Protein AF-0000000065898431 (afdb_homodimer)

Radius of gyration: 18.27 Å; Cα contacts (8 Å, |Δi|>4): 464; chains: 2; bounding box: 45×68×51 Å

Sequence (248 aa):
MCAVSLTKPVAVVALGGALGASARFLLAELWPGIWTVLLINVVGSLLLGYLAETVGPDRLSRLFLGVGVLGGFTTFSTFAVDAVREDAVTATLYVVATLIPALLAARLGMLAGHRHRLARKAVAMCAVSLTKPVAVVALGGALGASARFLLAELWPGIWTVLLINVVGSLLLGYLAETVGPDRLSRLFLGVGVLGGFTTFSTFAVDAVREDAVTATLYVVATLIPALLAARLGMLAGHRHRLARKAVA

Solvent-accessible surface area (backbone atoms only — not comparable to full-atom values): 11340 Å² total; per-residue (Å²): 126,83,73,71,73,58,59,64,60,42,51,38,14,17,53,18,0,16,52,12,15,31,52,40,48,51,50,40,68,75,40,72,64,72,62,43,60,35,50,38,27,23,52,29,6,20,52,41,15,19,46,72,42,46,64,68,88,56,59,63,59,46,36,18,49,42,53,2,21,35,19,6,35,6,37,32,18,60,53,26,38,55,34,65,72,40,58,72,68,58,19,51,51,50,51,51,67,27,52,54,53,13,39,52,26,9,48,50,17,28,54,53,16,41,51,52,43,53,53,51,60,71,70,103,126,84,74,72,73,59,58,65,61,40,50,38,15,18,54,19,0,15,51,12,14,30,52,41,50,51,50,38,69,75,40,72,64,70,62,44,58,36,51,40,26,24,52,28,5,20,53,43,15,20,46,73,43,45,64,67,89,55,60,62,60,46,36,20,50,44,54,2,22,35,19,6,35,6,36,32,18,59,53,25,38,53,34,64,72,40,58,72,68,59,20,51,52,51,52,50,66,27,53,52,55,13,39,51,26,8,48,50,16,29,54,52,15,41,52,53,42,50,53,53,57,69,73,97

Structure (mmCIF, N/CA/C/O backbone):
data_AF-0000000065898431-model_v1
#
loop_
_entity.id
_entity.type
_entity.pdbx_description
1 polymer 'Fluoride-specific ion channel FluC 1'
#
loop_
_atom_site.group_PDB
_atom_site.id
_atom_site.type_symbol
_atom_site.label_atom_id
_atom_site.label_alt_id
_atom_site.label_comp_id
_atom_site.label_asym_id
_atom_site.label_entity_id
_atom_site.label_seq_id
_atom_site.pdbx_PDB_ins_code
_atom_site.Cartn_x
_atom_site.Cartn_y
_atom_site.Cartn_z
_atom_site.occupancy
_atom_site.B_iso_or_equiv
_atom_site.auth_seq_id
_atom_site.auth_comp_id
_atom_site.auth_asym_id
_atom_site.auth_atom_id
_atom_site.pdbx_PDB_model_num
ATOM 1 N N . MET A 1 1 ? 18.234 -5.711 -27.094 1 40.06 1 MET A N 1
ATOM 2 C CA . MET A 1 1 ? 17.266 -6 -26.031 1 40.06 1 MET A CA 1
ATOM 3 C C . MET A 1 1 ? 15.867 -5.555 -26.422 1 40.06 1 MET A C 1
ATOM 5 O O . MET A 1 1 ? 15.656 -4.387 -26.766 1 40.06 1 MET A O 1
ATOM 9 N N . CYS A 1 2 ? 15.109 -6.324 -27.125 1 42.81 2 CYS A N 1
ATOM 10 C CA . CYS A 1 2 ? 13.805 -6.027 -27.703 1 42.81 2 CYS A CA 1
ATOM 11 C C . CYS A 1 2 ? 12.945 -5.234 -26.734 1 42.81 2 CYS A C 1
ATOM 13 O O . CYS A 1 2 ? 12.672 -5.684 -25.625 1 42.81 2 CYS A O 1
ATOM 15 N N . ALA A 1 3 ? 12.953 -3.982 -26.641 1 48.97 3 ALA A N 1
ATOM 16 C CA . ALA A 1 3 ? 12.305 -3.008 -25.766 1 48.97 3 ALA A CA 1
ATOM 17 C C . ALA A 1 3 ? 10.844 -3.377 -25.531 1 48.97 3 ALA A C 1
ATOM 19 O O . ALA A 1 3 ? 9.984 -3.164 -26.391 1 48.97 3 ALA A O 1
ATOM 20 N N . VAL A 1 4 ? 10.602 -4.652 -24.891 1 60.28 4 VAL A N 1
ATOM 21 C CA . VAL A 1 4 ? 9.227 -5.039 -24.609 1 60.28 4 VAL A CA 1
ATOM 22 C C . VAL A 1 4 ? 8.414 -3.803 -24.219 1 60.28 4 VAL A C 1
ATOM 24 O O . VAL A 1 4 ? 8.836 -3.014 -23.375 1 60.28 4 VAL A O 1
ATOM 27 N N . SER A 1 5 ? 7.633 -3.436 -25.156 1 83.38 5 SER A N 1
ATOM 28 C CA . SER A 1 5 ? 6.82 -2.23 -25.016 1 83.38 5 SER A CA 1
ATOM 29 C C . SER A 1 5 ? 6.059 -2.223 -23.703 1 83.38 5 SER A C 1
ATOM 31 O O . SER A 1 5 ? 5.285 -3.139 -23.406 1 83.38 5 SER A O 1
ATOM 33 N N . LEU A 1 6 ? 6.461 -1.433 -22.688 1 90.5 6 LEU A N 1
ATOM 34 C CA . LEU A 1 6 ? 5.887 -1.337 -21.344 1 90.5 6 LEU A CA 1
ATOM 35 C C . LEU A 1 6 ? 4.578 -0.549 -21.375 1 90.5 6 LEU A C 1
ATOM 37 O O . LEU A 1 6 ? 3.971 -0.316 -20.328 1 90.5 6 LEU A O 1
ATOM 41 N N . THR A 1 7 ? 4.121 -0.284 -22.562 1 92.62 7 THR A N 1
ATOM 42 C CA . THR A 1 7 ? 2.949 0.583 -22.625 1 92.62 7 THR A CA 1
ATOM 43 C C . THR A 1 7 ? 1.706 -0.14 -22.125 1 92.62 7 THR A C 1
ATOM 45 O O . THR A 1 7 ? 0.971 0.391 -21.297 1 92.62 7 THR A O 1
ATOM 48 N N . LYS A 1 8 ? 1.44 -1.274 -22.656 1 96.06 8 LYS A N 1
ATOM 49 C CA . LYS A 1 8 ? 0.243 -2.01 -22.266 1 96.06 8 LYS A CA 1
ATOM 50 C C . LYS A 1 8 ? 0.293 -2.391 -20.781 1 96.06 8 LYS A C 1
ATOM 52 O O . LYS A 1 8 ? -0.667 -2.16 -20.047 1 96.06 8 LYS A O 1
ATOM 57 N N . PRO A 1 9 ? 1.445 -2.924 -20.328 1 96.75 9 PRO A N 1
ATOM 58 C CA . PRO A 1 9 ? 1.542 -3.227 -18.891 1 96.75 9 PRO A CA 1
ATOM 59 C C . PRO A 1 9 ? 1.33 -1.997 -18.016 1 96.75 9 PRO A C 1
ATOM 61 O O . PRO A 1 9 ? 0.622 -2.068 -17.016 1 96.75 9 PRO A O 1
ATOM 64 N N . VAL A 1 10 ? 1.834 -0.897 -18.375 1 98.12 10 VAL A N 1
ATOM 65 C CA . VAL A 1 10 ? 1.681 0.318 -17.578 1 98.12 10 VAL A CA 1
ATOM 66 C C . VAL A 1 10 ? 0.221 0.768 -17.609 1 98.12 10 VAL A C 1
ATOM 68 O O . VAL A 1 10 ? -0.315 1.206 -16.578 1 98.12 10 VAL A O 1
ATOM 71 N N . ALA A 1 11 ? -0.409 0.64 -18.703 1 98.31 11 ALA A N 1
ATOM 72 C CA . ALA A 1 11 ? -1.804 1.057 -18.828 1 98.31 11 ALA A CA 1
ATOM 73 C C . ALA A 1 11 ? -2.713 0.215 -17.938 1 98.31 11 ALA A C 1
ATOM 75 O O . ALA A 1 11 ? -3.613 0.745 -17.281 1 98.31 11 ALA A O 1
ATOM 76 N N . VAL A 1 12 ? -2.523 -1.064 -17.906 1 98.06 12 VAL A N 1
ATOM 77 C CA . VAL A 1 12 ? -3.41 -1.919 -17.125 1 98.06 12 VAL A CA 1
ATOM 78 C C . VAL A 1 12 ? -3.125 -1.735 -15.633 1 98.06 12 VAL A C 1
ATOM 80 O O . VAL A 1 12 ? -4.039 -1.798 -14.805 1 98.06 12 VAL A O 1
ATOM 83 N N . VAL A 1 13 ? -1.871 -1.515 -15.289 1 98.75 13 VAL A N 1
ATOM 84 C CA . VAL A 1 13 ? -1.511 -1.239 -13.906 1 98.75 13 VAL A CA 1
ATOM 85 C C . VAL A 1 13 ? -2.117 0.093 -13.469 1 98.75 13 VAL A C 1
ATOM 87 O O . VAL A 1 13 ? -2.652 0.206 -12.359 1 98.75 13 VAL A O 1
ATOM 90 N N . ALA A 1 14 ? -2.041 1.044 -14.391 1 98.88 14 ALA A N 1
ATOM 91 C CA . ALA A 1 14 ? -2.617 2.355 -14.109 1 98.88 14 ALA A CA 1
ATOM 92 C C . ALA A 1 14 ? -4.121 2.258 -13.883 1 98.88 14 ALA A C 1
ATOM 94 O O . ALA A 1 14 ? -4.648 2.828 -12.922 1 98.88 14 ALA A O 1
ATOM 95 N N . LEU A 1 15 ? -4.789 1.591 -14.711 1 98.75 15 LEU A N 1
ATOM 96 C CA . LEU A 1 15 ? -6.23 1.406 -14.57 1 98.75 15 LEU A CA 1
ATOM 97 C C . LEU A 1 15 ? -6.566 0.667 -13.281 1 98.75 15 LEU A C 1
ATOM 99 O O . LEU A 1 15 ? -7.488 1.052 -12.562 1 98.75 15 LEU A O 1
ATOM 103 N N . GLY A 1 16 ? -5.879 -0.39 -13.023 1 98.88 16 GLY A N 1
ATOM 104 C CA . GLY A 1 16 ? -6.07 -1.111 -11.773 1 98.88 16 GLY A CA 1
ATOM 105 C C . GLY A 1 16 ? -5.797 -0.263 -10.547 1 98.88 16 GLY A C 1
ATOM 106 O O . GLY A 1 16 ? -6.555 -0.305 -9.578 1 98.88 16 GLY A O 1
ATOM 107 N N . GLY A 1 17 ? -4.648 0.496 -10.602 1 98.88 17 GLY A N 1
ATOM 108 C CA . GLY A 1 17 ? -4.316 1.394 -9.5 1 98.88 17 GLY A CA 1
ATOM 109 C C . GLY A 1 17 ? -5.391 2.432 -9.234 1 98.88 17 GLY A C 1
ATOM 110 O O . GLY A 1 17 ? -5.691 2.738 -8.078 1 98.88 17 GLY A O 1
ATOM 111 N N . ALA A 1 18 ? -5.961 2.955 -10.297 1 98.94 18 ALA A N 1
ATOM 112 C CA . ALA A 1 18 ? -7.066 3.9 -10.164 1 98.94 18 ALA A CA 1
ATOM 113 C C . ALA A 1 18 ? -8.258 3.264 -9.453 1 98.94 18 ALA A C 1
ATOM 115 O O . ALA A 1 18 ? -8.836 3.863 -8.547 1 98.94 18 ALA A O 1
ATOM 116 N N . LEU A 1 19 ? -8.617 2.117 -9.82 1 98.88 19 LEU A N 1
ATOM 117 C CA . LEU A 1 19 ? -9.75 1.416 -9.227 1 98.88 19 LEU A CA 1
ATOM 118 C C . LEU A 1 19 ? -9.461 1.057 -7.773 1 98.88 19 LEU A C 1
ATOM 120 O O . LEU A 1 19 ? -10.312 1.242 -6.902 1 98.88 19 LEU A O 1
ATOM 124 N N . GLY A 1 20 ? -8.266 0.506 -7.527 1 98.94 20 GLY A N 1
ATOM 125 C CA . GLY A 1 20 ? -7.883 0.139 -6.172 1 98.94 20 GLY A CA 1
ATOM 126 C C . GLY A 1 20 ? -7.879 1.315 -5.215 1 98.94 20 GLY A C 1
ATOM 127 O O . GLY A 1 20 ? -8.461 1.243 -4.133 1 98.94 20 GLY A O 1
ATOM 128 N N . ALA A 1 21 ? -7.25 2.395 -5.637 1 98.94 21 ALA A N 1
ATOM 129 C CA . ALA A 1 21 ? -7.188 3.6 -4.812 1 98.94 21 ALA A CA 1
ATOM 130 C C . ALA A 1 21 ? -8.586 4.164 -4.562 1 98.94 21 ALA A C 1
ATOM 132 O O . ALA A 1 21 ? -8.875 4.645 -3.467 1 98.94 21 ALA A O 1
ATOM 133 N N . SER A 1 22 ? -9.453 4.152 -5.566 1 98.88 22 SER A N 1
ATOM 134 C CA . SER A 1 22 ? -10.82 4.645 -5.422 1 98.88 22 SER A CA 1
ATOM 135 C C . SER A 1 22 ? -11.602 3.812 -4.41 1 98.88 22 SER A C 1
ATOM 137 O O . SER A 1 22 ? -12.336 4.359 -3.586 1 98.88 22 SER A O 1
ATOM 139 N N . ALA A 1 23 ? -11.508 2.523 -4.496 1 98.88 23 ALA A N 1
ATOM 140 C CA . ALA A 1 23 ? -12.195 1.647 -3.551 1 98.88 23 ALA A CA 1
ATOM 141 C C . ALA A 1 23 ? -11.727 1.908 -2.123 1 98.88 23 ALA A C 1
ATOM 143 O O . ALA A 1 23 ? -12.539 2.008 -1.201 1 98.88 23 ALA A O 1
ATOM 144 N N . ARG A 1 24 ? -10.367 1.962 -1.949 1 98.88 24 ARG A N 1
ATOM 145 C CA . ARG A 1 24 ? -9.812 2.283 -0.639 1 98.88 24 ARG A CA 1
ATOM 146 C C . ARG A 1 24 ? -10.383 3.594 -0.107 1 98.88 24 ARG A C 1
ATOM 148 O O . ARG A 1 24 ? -10.812 3.666 1.045 1 98.88 24 ARG A O 1
ATOM 155 N N . PHE A 1 25 ? -10.43 4.625 -0.927 1 98.69 25 PHE A N 1
ATOM 156 C CA . PHE A 1 25 ? -10.914 5.949 -0.543 1 98.69 25 PHE A CA 1
ATOM 157 C C . PHE A 1 25 ? -12.383 5.891 -0.136 1 98.69 25 PHE A C 1
ATOM 159 O O . PHE A 1 25 ? -12.766 6.441 0.896 1 98.69 25 PHE A O 1
ATOM 166 N N . LEU A 1 26 ? -13.148 5.234 -0.951 1 98.62 26 LEU A N 1
ATOM 167 C CA . LEU A 1 26 ? -14.578 5.168 -0.691 1 98.62 26 LEU A CA 1
ATOM 168 C C . LEU A 1 26 ? -14.867 4.41 0.601 1 98.62 26 LEU A C 1
ATOM 170 O O . LEU A 1 26 ? -15.742 4.805 1.377 1 98.62 26 LEU A O 1
ATOM 174 N N . LEU A 1 27 ? -14.219 3.336 0.86 1 98.62 27 LEU A N 1
ATOM 175 C CA . LEU A 1 27 ? -14.383 2.594 2.104 1 98.62 27 LEU A CA 1
ATOM 176 C C . LEU A 1 27 ? -13.984 3.443 3.305 1 98.62 27 LEU A C 1
ATOM 178 O O . LEU A 1 27 ? -14.648 3.418 4.34 1 98.62 27 LEU A O 1
ATOM 182 N N . ALA A 1 28 ? -12.883 4.199 3.17 1 97.94 28 ALA A N 1
ATOM 183 C CA . ALA A 1 28 ? -12.406 5.047 4.262 1 97.94 28 ALA A CA 1
ATOM 184 C C . ALA A 1 28 ? -13.391 6.184 4.539 1 97.94 28 ALA A C 1
ATOM 186 O O . ALA A 1 28 ? -13.531 6.625 5.68 1 97.94 28 ALA A O 1
ATOM 187 N N . GLU A 1 29 ? -14.062 6.672 3.416 1 96.5 29 GLU A N 1
ATOM 188 C CA . GLU A 1 29 ? -15.094 7.691 3.59 1 96.5 29 GLU A CA 1
ATOM 189 C C . GLU A 1 29 ? -16.312 7.121 4.293 1 96.5 29 GLU A C 1
ATOM 191 O O . GLU A 1 29 ? -16.953 7.801 5.105 1 96.5 29 GLU A O 1
ATOM 196 N N . LEU A 1 30 ? -16.688 5.934 3.982 1 96.94 30 LEU A N 1
ATOM 197 C CA . LEU A 1 30 ? -17.875 5.293 4.535 1 96.94 30 LEU A CA 1
ATOM 198 C C . LEU A 1 30 ? -17.656 4.891 5.988 1 96.94 30 LEU A C 1
ATOM 200 O O . LEU A 1 30 ? -18.578 4.922 6.801 1 96.94 30 LEU A O 1
ATOM 204 N N . TRP A 1 31 ? -16.453 4.469 6.359 1 97.81 31 TRP A N 1
ATOM 205 C CA . TRP A 1 31 ? -16.094 4.02 7.699 1 97.81 31 TRP A CA 1
ATOM 206 C C . TRP A 1 31 ? -14.789 4.648 8.156 1 97.81 31 TRP A C 1
ATOM 208 O O . TRP A 1 31 ? -13.742 3.988 8.164 1 97.81 31 TRP A O 1
ATOM 218 N N . PRO A 1 32 ? -14.938 5.918 8.625 1 96.81 32 PRO A N 1
ATOM 219 C CA . PRO A 1 32 ? -13.711 6.613 9.023 1 96.81 32 PRO A CA 1
ATOM 220 C C . PRO A 1 32 ? -13.023 5.953 10.211 1 96.81 32 PRO A C 1
ATOM 222 O O . PRO A 1 32 ? -13.68 5.332 11.047 1 96.81 32 PRO A O 1
ATOM 225 N N . GLY A 1 33 ? -11.641 6.121 10.281 1 96.88 33 GLY A N 1
ATOM 226 C CA . GLY A 1 33 ? -10.844 5.574 11.375 1 96.88 33 GLY A CA 1
ATOM 227 C C . GLY A 1 33 ? -9.742 4.645 10.906 1 96.88 33 GLY A C 1
ATOM 228 O O . GLY A 1 33 ? -9.742 4.211 9.75 1 96.88 33 GLY A O 1
ATOM 229 N N . ILE A 1 34 ? -8.906 4.215 11.781 1 97.88 34 ILE A N 1
ATOM 230 C CA . ILE A 1 34 ? -7.688 3.494 11.422 1 97.88 34 ILE A CA 1
ATOM 231 C C . ILE A 1 34 ? -8.016 2.027 11.148 1 97.88 34 ILE A C 1
ATOM 233 O O . ILE A 1 34 ? -7.246 1.32 10.5 1 97.88 34 ILE A O 1
ATOM 237 N N . TRP A 1 35 ? -9.172 1.608 11.57 1 97.56 35 TRP A N 1
ATOM 238 C CA . TRP A 1 35 ? -9.523 0.198 11.445 1 97.56 35 TRP A CA 1
ATOM 239 C C . TRP A 1 35 ? -9.875 -0.146 10 1 97.56 35 TRP A C 1
ATOM 241 O O . TRP A 1 35 ? -9.758 -1.302 9.586 1 97.56 35 TRP A O 1
ATOM 251 N N . THR A 1 36 ? -10.383 0.788 9.25 1 98.69 36 THR A N 1
ATOM 252 C CA . THR A 1 36 ? -10.688 0.548 7.844 1 98.69 36 THR A CA 1
ATOM 253 C C . THR A 1 36 ? -9.43 0.165 7.074 1 98.69 36 THR A C 1
ATOM 255 O O . THR A 1 36 ? -9.43 -0.807 6.312 1 98.69 36 THR A O 1
ATOM 258 N N . VAL A 1 37 ? -8.32 0.91 7.273 1 98.81 37 VAL A N 1
ATOM 259 C CA . VAL A 1 37 ? -7.07 0.612 6.586 1 98.81 37 VAL A CA 1
ATOM 260 C C . VAL A 1 37 ? -6.527 -0.732 7.066 1 98.81 37 VAL A C 1
ATOM 262 O O . VAL A 1 37 ? -5.977 -1.504 6.277 1 98.81 37 VAL A O 1
ATOM 265 N N . LEU A 1 38 ? -6.734 -1.033 8.32 1 98.88 38 LEU A N 1
ATOM 266 C CA . LEU A 1 38 ? -6.379 -2.348 8.844 1 98.88 38 LEU A CA 1
ATOM 267 C C . LEU A 1 38 ? -7.074 -3.453 8.062 1 98.88 38 LEU A C 1
ATOM 269 O O . LEU A 1 38 ? -6.422 -4.383 7.582 1 98.88 38 LEU A O 1
ATOM 273 N N . LEU A 1 39 ? -8.336 -3.369 7.926 1 98.88 39 LEU A N 1
ATOM 274 C CA . LEU A 1 39 ? -9.109 -4.398 7.238 1 98.88 39 LEU A CA 1
ATOM 275 C C . LEU A 1 39 ? -8.727 -4.469 5.766 1 98.88 39 LEU A C 1
ATOM 277 O O . LEU A 1 39 ? -8.633 -5.562 5.195 1 98.88 39 LEU A O 1
ATOM 281 N N . ILE A 1 40 ? -8.531 -3.361 5.133 1 98.94 40 ILE A N 1
ATOM 282 C CA . ILE A 1 40 ? -8.148 -3.275 3.73 1 98.94 40 ILE A CA 1
ATOM 283 C C . ILE A 1 40 ? -6.828 -4.012 3.51 1 98.94 40 ILE A C 1
ATOM 285 O O . ILE A 1 40 ? -6.699 -4.801 2.572 1 98.94 40 ILE A O 1
ATOM 289 N N . ASN A 1 41 ? -5.871 -3.779 4.371 1 98.94 41 ASN A N 1
ATOM 290 C CA . ASN A 1 41 ? -4.555 -4.398 4.238 1 98.94 41 ASN A CA 1
ATOM 291 C C . ASN A 1 41 ? -4.617 -5.902 4.473 1 98.94 41 ASN A C 1
ATOM 293 O O . ASN A 1 41 ? -3.971 -6.672 3.762 1 98.94 41 ASN A O 1
ATOM 297 N N . VAL A 1 42 ? -5.426 -6.348 5.383 1 98.94 42 VAL A N 1
ATOM 298 C CA . VAL A 1 42 ? -5.551 -7.77 5.684 1 98.94 42 VAL A CA 1
ATOM 299 C C . VAL A 1 42 ? -6.27 -8.477 4.535 1 98.94 42 VAL A C 1
ATOM 301 O O . VAL A 1 42 ? -5.781 -9.484 4.016 1 98.94 42 VAL A O 1
ATOM 304 N N . VAL A 1 43 ? -7.387 -7.957 4.098 1 98.94 43 VAL A N 1
ATOM 305 C CA . VAL A 1 43 ? -8.18 -8.555 3.029 1 98.94 43 VAL A CA 1
ATOM 306 C C . VAL A 1 43 ? -7.387 -8.531 1.724 1 98.94 43 VAL A C 1
ATOM 308 O O . VAL A 1 43 ? -7.383 -9.516 0.977 1 98.94 43 VAL A O 1
ATOM 311 N N . GLY A 1 44 ? -6.746 -7.363 1.432 1 98.94 44 GLY A N 1
ATOM 312 C CA . GLY A 1 44 ? -5.914 -7.27 0.243 1 98.94 44 GLY A CA 1
ATOM 313 C C . GLY A 1 44 ? -4.793 -8.289 0.221 1 98.94 44 GLY A C 1
ATOM 314 O O . GLY A 1 44 ? -4.477 -8.852 -0.831 1 98.94 44 GLY A O 1
ATOM 315 N N . SER A 1 45 ? -4.16 -8.555 1.335 1 98.94 45 SER A N 1
ATOM 316 C CA . SER A 1 45 ? -3.086 -9.539 1.426 1 98.94 45 SER A CA 1
ATOM 317 C C . SER A 1 45 ? -3.605 -10.953 1.171 1 98.94 45 SER A C 1
ATOM 319 O O . SER A 1 45 ? -2.934 -11.758 0.525 1 98.94 45 SER A O 1
ATOM 321 N N . LEU A 1 46 ? -4.793 -11.281 1.7 1 98.88 46 LEU A N 1
ATOM 322 C CA . LEU A 1 46 ? -5.426 -12.57 1.434 1 98.88 46 LEU A CA 1
ATOM 323 C C . LEU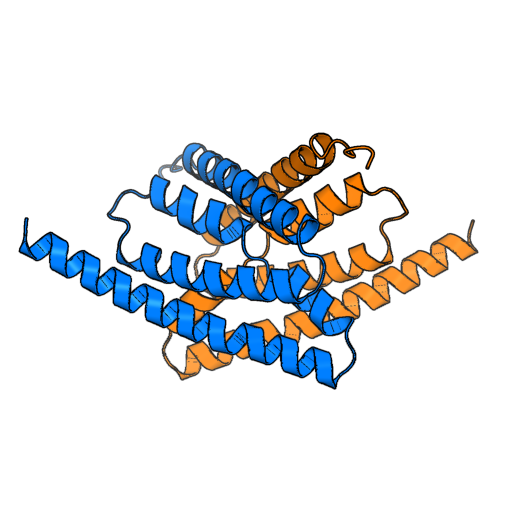 A 1 46 ? -5.664 -12.766 -0.061 1 98.88 46 LEU A C 1
ATOM 325 O O . LEU A 1 46 ? -5.316 -13.805 -0.621 1 98.88 46 LEU A O 1
ATOM 329 N N . LEU A 1 47 ? -6.262 -11.789 -0.667 1 98.56 47 LEU A N 1
ATOM 330 C CA . LEU A 1 47 ? -6.648 -11.875 -2.072 1 98.56 47 LEU A CA 1
ATOM 331 C C . LEU A 1 47 ? -5.414 -11.938 -2.969 1 98.56 47 LEU A C 1
ATOM 333 O O . LEU A 1 47 ? -5.395 -12.68 -3.951 1 98.56 47 LEU A O 1
ATOM 337 N N . LEU A 1 48 ? -4.395 -11.125 -2.652 1 98.31 48 LEU A N 1
ATOM 338 C CA . LEU A 1 48 ? -3.186 -11.188 -3.467 1 98.31 48 LE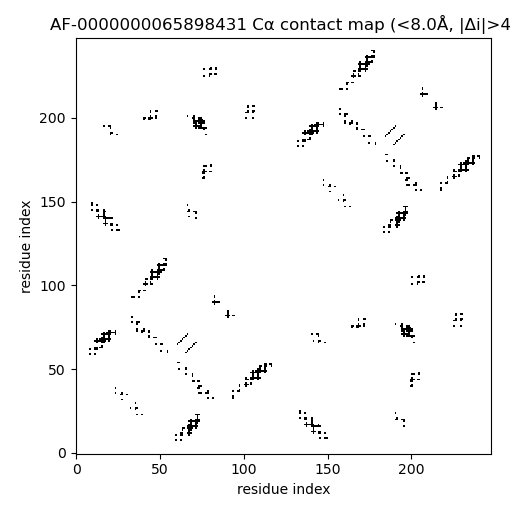U A CA 1
ATOM 339 C C . LEU A 1 48 ? -2.492 -12.531 -3.312 1 98.31 48 LEU A C 1
ATOM 341 O O . LEU A 1 48 ? -1.947 -13.07 -4.281 1 98.31 48 LEU A O 1
ATOM 345 N N . GLY A 1 49 ? -2.441 -13.039 -2.041 1 98.19 49 GLY A N 1
ATOM 346 C CA . GLY A 1 49 ? -1.917 -14.383 -1.869 1 98.19 49 GLY A CA 1
ATOM 347 C C . GLY A 1 49 ? -2.613 -15.414 -2.74 1 98.19 49 GLY A C 1
ATOM 348 O O . GLY A 1 49 ? -1.957 -16.219 -3.396 1 98.19 49 GLY A O 1
ATOM 349 N N . TYR A 1 50 ? -3.902 -15.414 -2.762 1 97.5 50 TYR A N 1
ATOM 350 C CA . TYR A 1 50 ? -4.688 -16.312 -3.598 1 97.5 50 TYR A CA 1
ATOM 351 C C . TYR A 1 50 ? -4.34 -16.125 -5.07 1 97.5 50 TYR A C 1
ATOM 353 O O . TYR A 1 50 ? -4.113 -17.109 -5.789 1 97.5 50 TYR A O 1
ATOM 361 N N . LEU A 1 51 ? -4.332 -14.945 -5.523 1 96 51 LEU A N 1
ATOM 362 C CA . LEU A 1 51 ? -4.062 -14.617 -6.918 1 96 51 LEU A CA 1
ATOM 363 C C . LEU A 1 51 ? -2.664 -15.078 -7.32 1 96 51 LEU A C 1
ATOM 365 O O . LEU A 1 51 ? -2.451 -15.508 -8.461 1 96 51 LEU A O 1
ATOM 369 N N . ALA A 1 52 ? -1.731 -14.945 -6.434 1 94.06 52 ALA A N 1
ATOM 370 C CA . ALA A 1 52 ? -0.336 -15.297 -6.688 1 94.06 52 ALA A CA 1
ATOM 371 C C . ALA A 1 52 ? -0.203 -16.766 -7.086 1 94.06 52 ALA A C 1
ATOM 373 O O . ALA A 1 52 ? 0.729 -17.141 -7.801 1 94.06 52 ALA A O 1
ATOM 374 N N . GLU A 1 53 ? -1.188 -17.562 -6.68 1 93.06 53 GLU A N 1
ATOM 375 C CA . GLU A 1 53 ? -1.082 -19 -6.926 1 93.06 53 GLU A CA 1
ATOM 376 C C . GLU A 1 53 ? -2.072 -19.453 -7.996 1 93.06 53 GLU A C 1
ATOM 378 O O . GLU A 1 53 ? -2.041 -20.609 -8.43 1 93.06 53 GLU A O 1
ATOM 383 N N . THR A 1 54 ? -3.053 -18.688 -8.391 1 88.44 54 THR A N 1
ATOM 384 C CA . THR A 1 54 ? -4.109 -19.156 -9.273 1 88.44 54 THR A CA 1
ATOM 385 C C . THR A 1 54 ? -3.994 -18.516 -10.656 1 88.44 54 THR A C 1
ATOM 387 O O . THR A 1 54 ? -4.531 -19.031 -11.633 1 88.44 54 THR A O 1
ATOM 390 N N . VAL A 1 55 ? -3.713 -17.234 -10.742 1 69 55 VAL A N 1
ATOM 391 C CA . VAL A 1 55 ? -3.779 -16.562 -12.039 1 69 55 VAL A CA 1
ATOM 392 C C . VAL A 1 55 ? -2.73 -17.156 -12.984 1 69 55 VAL A C 1
ATOM 394 O O . VAL A 1 55 ? -1.585 -17.375 -12.578 1 69 55 VAL A O 1
ATOM 397 N N . GLY A 1 56 ? -3.203 -17.922 -14 1 64.62 56 GLY A N 1
ATOM 398 C CA . GLY A 1 56 ? -2.424 -18.531 -15.062 1 64.62 56 GLY A CA 1
ATOM 399 C C . GLY A 1 56 ? -1.37 -17.609 -15.641 1 64.62 56 GLY A C 1
ATOM 400 O O . GLY A 1 56 ? -1.062 -16.562 -15.062 1 64.62 56 GLY A O 1
ATOM 401 N N . PRO A 1 57 ? -0.815 -17.984 -16.875 1 64.44 57 PRO A N 1
ATOM 402 C CA . PRO A 1 57 ? 0.309 -17.312 -17.531 1 64.44 57 PRO A CA 1
ATOM 403 C C . PRO A 1 57 ? -0.056 -15.93 -18.062 1 64.44 57 PRO A C 1
ATOM 405 O O . PRO A 1 57 ? 0.823 -15.172 -18.484 1 64.44 57 PRO A O 1
ATOM 408 N N . ASP A 1 58 ? -1.301 -15.578 -17.922 1 85.94 58 ASP A N 1
ATOM 409 C CA . ASP A 1 58 ? -1.67 -14.289 -18.484 1 85.94 58 ASP A CA 1
ATOM 410 C C . ASP A 1 58 ? -1.062 -13.141 -17.688 1 85.94 58 ASP A C 1
ATOM 412 O O . ASP A 1 58 ? -1.608 -12.742 -16.656 1 85.94 58 ASP A O 1
ATOM 416 N N . ARG A 1 59 ? -0.133 -12.531 -18.125 1 87.31 59 ARG A N 1
ATOM 417 C CA . ARG A 1 59 ? 0.685 -11.508 -17.484 1 87.31 59 ARG A CA 1
ATOM 418 C C . ARG A 1 59 ? -0.128 -10.242 -17.219 1 87.31 59 ARG A C 1
ATOM 420 O O . ARG A 1 59 ? -0.019 -9.641 -16.156 1 87.31 59 ARG A O 1
ATOM 427 N N . LEU A 1 60 ? -1.037 -9.898 -18.156 1 92.62 60 LEU A N 1
ATOM 428 C CA . LEU A 1 60 ? -1.743 -8.633 -18.047 1 92.62 60 LEU A CA 1
ATOM 429 C C . LEU A 1 60 ? -2.789 -8.688 -16.938 1 92.62 60 LEU A C 1
ATOM 431 O O . LEU A 1 60 ? -3.018 -7.699 -16.234 1 92.62 60 LEU A O 1
ATOM 435 N N . SER A 1 61 ? -3.42 -9.883 -16.812 1 93 61 SER A N 1
ATOM 436 C CA . SER A 1 61 ? -4.395 -10.016 -15.734 1 93 61 SER A CA 1
ATOM 437 C C . SER A 1 61 ? -3.715 -9.969 -14.375 1 93 61 SER A C 1
ATOM 439 O O . SER A 1 61 ? -4.258 -9.398 -13.422 1 93 61 SER A O 1
ATOM 441 N N . ARG A 1 62 ? -2.592 -10.516 -14.25 1 94.62 62 ARG A N 1
ATOM 442 C CA . ARG A 1 62 ? -1.83 -10.469 -13.008 1 94.62 62 ARG A CA 1
ATOM 443 C C . ARG A 1 62 ? -1.394 -9.047 -12.68 1 94.62 62 ARG A C 1
ATOM 445 O O . ARG A 1 62 ? -1.438 -8.625 -11.523 1 94.62 62 ARG A O 1
ATOM 452 N N . LEU A 1 63 ? -0.99 -8.352 -13.695 1 96.69 63 LEU A N 1
ATOM 453 C CA . LEU A 1 63 ? -0.568 -6.965 -13.508 1 96.69 63 LEU A CA 1
ATOM 454 C C . LEU A 1 63 ? -1.757 -6.078 -13.148 1 96.69 63 LEU A C 1
ATOM 456 O O . LEU A 1 63 ? -1.663 -5.242 -12.25 1 96.69 63 LEU A O 1
ATOM 460 N N . PHE A 1 64 ? -2.863 -6.305 -13.797 1 97.56 64 PHE A N 1
ATOM 461 C CA . PHE A 1 64 ? -4.062 -5.508 -13.555 1 97.56 64 PHE A CA 1
ATOM 462 C C . PHE A 1 64 ? -4.602 -5.762 -12.148 1 97.56 64 PHE A C 1
ATOM 464 O O . PHE A 1 64 ? -4.742 -4.828 -11.359 1 97.56 64 PHE A O 1
ATOM 471 N N . LEU A 1 65 ? -4.852 -7.008 -11.82 1 97.56 65 LEU A N 1
ATOM 472 C CA . LEU A 1 65 ? -5.504 -7.344 -10.562 1 97.56 65 LEU A CA 1
ATOM 473 C C . LEU A 1 65 ? -4.516 -7.266 -9.398 1 97.56 65 LEU A C 1
ATOM 475 O O . LEU A 1 65 ? -4.852 -6.758 -8.328 1 97.56 65 LEU A O 1
ATOM 479 N N . GLY A 1 66 ? -3.311 -7.82 -9.531 1 97.75 66 GLY A N 1
ATOM 480 C CA . GLY A 1 66 ? -2.334 -7.91 -8.461 1 97.75 66 GLY A CA 1
ATOM 481 C C . GLY A 1 66 ? -1.618 -6.598 -8.195 1 97.7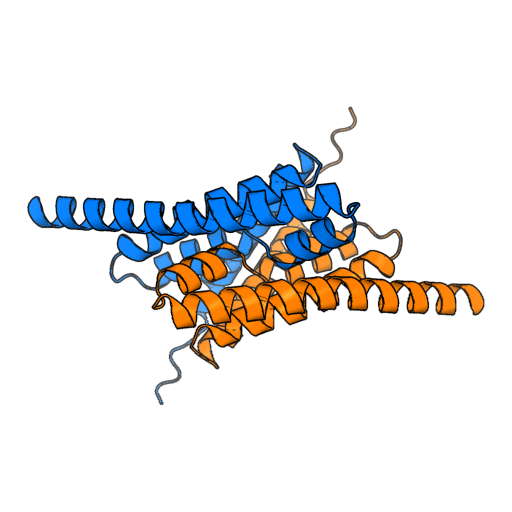5 66 GLY A C 1
ATOM 482 O O . GLY A 1 66 ? -1.854 -5.953 -7.172 1 97.75 66 GLY A O 1
ATOM 483 N N . VAL A 1 67 ? -0.877 -6.113 -9.188 1 97.44 67 VAL A N 1
ATOM 484 C CA . VAL A 1 67 ? -0.041 -4.926 -9.047 1 97.44 67 VAL A CA 1
ATOM 485 C C . VAL A 1 67 ? -0.918 -3.678 -9.008 1 97.44 67 VAL A C 1
ATOM 487 O O . VAL A 1 67 ? -0.694 -2.779 -8.195 1 97.44 67 VAL A O 1
ATOM 490 N N . GLY A 1 68 ? -1.913 -3.643 -9.945 1 98.5 68 GLY A N 1
ATOM 491 C CA . GLY A 1 68 ? -2.779 -2.477 -10.023 1 98.5 68 GLY A CA 1
ATOM 492 C C . GLY A 1 68 ? -3.838 -2.443 -8.938 1 98.5 68 GLY A C 1
ATOM 493 O O . GLY A 1 68 ? -3.686 -1.742 -7.934 1 98.5 68 GLY A O 1
ATOM 494 N N . VAL A 1 69 ? -4.832 -3.293 -9.008 1 98.81 69 VAL A N 1
ATOM 495 C CA . VAL A 1 69 ? -6.023 -3.201 -8.172 1 98.81 69 VAL A CA 1
ATOM 496 C C . VAL A 1 69 ? -5.652 -3.467 -6.715 1 98.81 69 VAL A C 1
ATOM 498 O O . VAL A 1 69 ? -5.848 -2.607 -5.852 1 98.81 69 VAL A O 1
ATOM 501 N N . LEU A 1 70 ? -5.109 -4.602 -6.426 1 98.81 70 LEU A N 1
ATOM 502 C CA . LEU A 1 70 ? -4.844 -4.965 -5.039 1 98.81 70 LEU A CA 1
ATOM 503 C C . LEU A 1 70 ? -3.693 -4.141 -4.473 1 98.81 70 LEU A C 1
ATOM 505 O O . LEU A 1 70 ? -3.709 -3.771 -3.297 1 98.81 70 LEU A O 1
A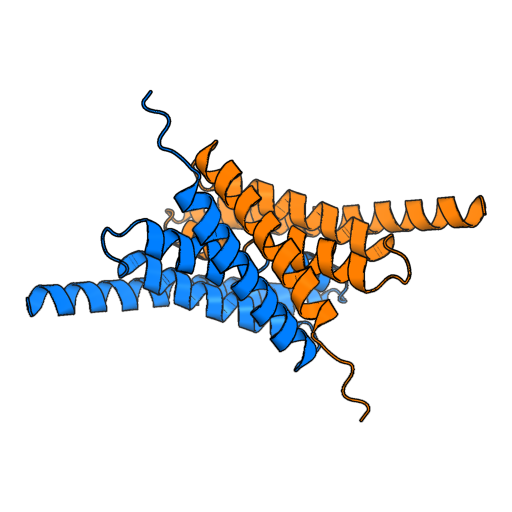TOM 509 N N . GLY A 1 71 ? -2.699 -3.854 -5.34 1 98.75 71 GLY A N 1
ATOM 510 C CA . GLY A 1 71 ? -1.645 -2.945 -4.918 1 98.75 71 GLY A CA 1
ATOM 511 C C . GLY A 1 71 ? -2.148 -1.553 -4.594 1 98.75 71 GLY A C 1
ATOM 512 O O . GLY A 1 71 ? -1.724 -0.947 -3.607 1 98.75 71 GLY A O 1
ATOM 513 N N . GLY A 1 72 ? -2.988 -1.033 -5.406 1 98.75 72 GLY A N 1
ATOM 514 C CA . GLY A 1 72 ? -3.559 0.287 -5.188 1 98.75 72 GLY A CA 1
ATOM 515 C C . GLY A 1 72 ? -4.582 0.318 -4.066 1 98.75 72 GLY A C 1
ATOM 516 O O . GLY A 1 72 ? -4.793 1.358 -3.441 1 98.75 72 GLY A O 1
ATOM 517 N N . PHE A 1 73 ? -5.207 -0.745 -3.832 1 98.94 73 PHE A N 1
ATOM 518 C CA . PHE A 1 73 ? -6.203 -0.905 -2.779 1 98.94 73 PHE A CA 1
ATOM 519 C C . PHE A 1 73 ? -5.543 -0.894 -1.404 1 98.94 73 PHE A C 1
ATOM 521 O O . PHE A 1 73 ? -6.059 -0.281 -0.468 1 98.94 73 PHE A O 1
ATOM 528 N N . THR A 1 74 ? -4.418 -1.581 -1.243 1 98.94 74 THR A N 1
ATOM 529 C CA . THR A 1 74 ? -3.709 -1.6 0.031 1 98.94 74 THR A CA 1
ATOM 530 C C . THR A 1 74 ? -2.697 -0.46 0.103 1 98.94 74 THR A C 1
ATOM 532 O O . THR A 1 74 ? -2.352 0.136 -0.92 1 98.94 74 THR A O 1
ATOM 535 N N . THR A 1 75 ? -2.27 -0.093 1.286 1 98.94 75 THR A N 1
ATOM 536 C CA . THR A 1 75 ? -1.329 1.012 1.443 1 98.94 75 THR A CA 1
ATOM 537 C C . THR A 1 75 ? -0.481 0.826 2.699 1 98.94 75 THR A C 1
ATOM 539 O O . THR A 1 75 ? -0.993 0.426 3.746 1 98.94 75 THR A O 1
ATOM 542 N N . PHE A 1 76 ? 0.777 1.108 2.553 1 98.94 76 PHE A N 1
ATOM 543 C CA . PHE A 1 76 ? 1.696 1.008 3.682 1 98.94 76 PHE A CA 1
ATOM 544 C C . PHE A 1 76 ? 1.928 2.375 4.312 1 98.94 76 PHE A C 1
ATOM 546 O O . PHE A 1 76 ? 2.07 2.484 5.535 1 98.94 76 PHE A O 1
ATOM 553 N N . SER A 1 77 ? 1.938 3.418 3.525 1 98.88 77 SER A N 1
ATOM 554 C CA . SER A 1 77 ? 2.238 4.754 4.023 1 98.88 77 SER A CA 1
ATOM 555 C C . SER A 1 77 ? 1.144 5.258 4.961 1 98.88 77 SER A C 1
ATOM 557 O O . SER A 1 77 ? 1.434 5.832 6.012 1 98.88 77 SER A O 1
ATOM 559 N N . THR A 1 78 ? -0.15 5.066 4.551 1 98.69 78 THR A N 1
ATOM 560 C CA . THR A 1 78 ? -1.244 5.461 5.43 1 98.69 78 THR A CA 1
ATOM 561 C C . THR A 1 78 ? -1.204 4.664 6.73 1 98.69 78 THR A C 1
ATOM 563 O O . THR A 1 78 ? -1.423 5.215 7.812 1 98.69 78 THR A O 1
ATOM 566 N N . PHE A 1 79 ? -0.922 3.373 6.59 1 98.88 79 PHE A N 1
ATOM 567 C CA . PHE A 1 79 ? -0.756 2.531 7.766 1 98.88 79 PHE A CA 1
ATOM 568 C C . PHE A 1 79 ? 0.314 3.098 8.688 1 98.88 79 PHE A C 1
ATOM 570 O O . PHE A 1 79 ? 0.108 3.193 9.906 1 98.88 79 PHE A O 1
ATOM 577 N N . ALA A 1 80 ? 1.431 3.504 8.18 1 98.88 80 ALA A N 1
ATOM 578 C CA . ALA A 1 80 ? 2.547 4.023 8.969 1 98.88 80 ALA A CA 1
ATOM 579 C C . ALA A 1 80 ? 2.18 5.348 9.633 1 98.88 80 ALA A C 1
ATOM 581 O O . ALA A 1 80 ? 2.432 5.543 10.82 1 98.88 80 ALA A O 1
ATOM 582 N N . VAL A 1 81 ? 1.582 6.262 8.914 1 98.56 81 VAL A N 1
ATOM 583 C CA . VAL A 1 81 ? 1.226 7.574 9.438 1 98.56 81 VAL A CA 1
ATOM 584 C C . VAL A 1 81 ? 0.143 7.426 10.508 1 98.56 81 VAL A C 1
ATOM 586 O O . VAL A 1 81 ? 0.195 8.086 11.547 1 98.56 81 VAL A O 1
ATOM 589 N N . ASP A 1 82 ? -0.897 6.566 10.258 1 98.56 82 ASP A N 1
ATOM 590 C CA . ASP A 1 82 ? -1.932 6.305 11.25 1 98.56 82 ASP A CA 1
ATOM 591 C C . ASP A 1 82 ? -1.321 5.797 12.555 1 98.56 82 ASP A C 1
ATOM 593 O O . ASP A 1 82 ? -1.717 6.23 13.641 1 98.56 82 ASP A O 1
ATOM 597 N N . ALA A 1 83 ? -0.396 4.863 12.414 1 98.75 83 ALA A N 1
ATOM 598 C CA . ALA A 1 83 ? 0.245 4.297 13.602 1 98.75 83 ALA A CA 1
ATOM 599 C C . ALA A 1 83 ? 0.963 5.379 14.398 1 98.75 83 ALA A C 1
ATOM 601 O O . ALA A 1 83 ? 0.821 5.449 15.625 1 98.75 83 ALA A O 1
ATOM 602 N N . VAL A 1 84 ? 1.707 6.25 13.711 1 98.31 84 VAL A N 1
ATOM 603 C CA . VAL A 1 84 ? 2.568 7.223 14.375 1 98.31 84 VAL A CA 1
ATOM 604 C C . VAL A 1 84 ? 1.716 8.312 15.023 1 98.31 84 VAL A C 1
ATOM 606 O O . VAL A 1 84 ? 2.137 8.945 15.992 1 98.31 84 VAL A O 1
ATOM 609 N N . ARG A 1 85 ? 0.534 8.492 14.578 1 97.62 85 ARG A N 1
ATOM 610 C CA . ARG A 1 85 ? -0.34 9.547 15.094 1 97.62 85 ARG A CA 1
ATOM 611 C C . ARG A 1 85 ? -1.063 9.086 16.359 1 97.62 85 ARG A C 1
ATOM 613 O O . ARG A 1 85 ? -1.638 9.898 17.078 1 97.62 85 ARG A O 1
ATOM 620 N N . GLU A 1 86 ? -1.112 7.797 16.625 1 98.12 86 GLU A N 1
ATOM 621 C CA . GLU A 1 86 ? -1.823 7.25 17.781 1 98.12 86 GLU A CA 1
ATOM 622 C C . GLU A 1 86 ? -0.933 7.23 19.016 1 98.12 86 GLU A C 1
ATOM 624 O O . GLU A 1 86 ? 0.29 7.348 18.922 1 98.12 86 GLU A O 1
ATOM 629 N N . ASP A 1 87 ? -1.574 7.184 20.188 1 98.12 87 ASP A N 1
ATOM 630 C CA . ASP A 1 87 ? -0.792 6.953 21.391 1 98.12 87 ASP A CA 1
ATOM 631 C C . ASP A 1 87 ? -0.094 5.598 21.344 1 98.12 87 ASP A C 1
ATOM 633 O O . ASP A 1 87 ? -0.458 4.734 20.547 1 98.12 87 ASP A O 1
ATOM 637 N N . ALA A 1 88 ? 0.847 5.371 22.219 1 97.81 88 ALA A N 1
ATOM 638 C CA . ALA A 1 88 ? 1.752 4.227 22.156 1 97.81 88 ALA A CA 1
ATOM 639 C C . ALA A 1 88 ? 0.98 2.91 22.219 1 97.81 88 ALA A C 1
ATOM 641 O O . ALA A 1 88 ? 1.287 1.971 21.484 1 97.81 88 ALA A O 1
ATOM 642 N N . VAL A 1 89 ? 0.007 2.775 23.094 1 98.25 89 VAL A N 1
ATOM 643 C CA . VAL A 1 89 ? -0.752 1.541 23.266 1 98.25 89 VAL A CA 1
ATOM 644 C C . VAL A 1 89 ? -1.573 1.258 22.016 1 98.25 89 VAL A C 1
ATOM 646 O O . VAL A 1 89 ? -1.526 0.151 21.469 1 98.25 89 VAL A O 1
ATOM 649 N N . THR A 1 90 ? -2.301 2.248 21.547 1 98.31 90 THR A N 1
ATOM 650 C CA . THR A 1 90 ? -3.125 2.102 20.359 1 98.31 90 THR A CA 1
ATOM 651 C C . THR A 1 90 ? -2.258 1.827 19.125 1 98.31 90 THR A C 1
ATOM 653 O O . THR A 1 90 ? -2.615 1.008 18.281 1 98.31 90 THR A O 1
ATOM 656 N N . ALA A 1 91 ? -1.15 2.555 19.047 1 98.56 91 ALA A N 1
ATOM 657 C CA . ALA A 1 91 ? -0.22 2.346 17.938 1 98.56 91 ALA A CA 1
ATOM 658 C C . ALA A 1 91 ? 0.264 0.9 17.891 1 98.56 91 ALA A C 1
ATOM 660 O O . ALA A 1 91 ? 0.264 0.271 16.828 1 98.56 91 ALA A O 1
ATOM 661 N N . THR A 1 92 ? 0.652 0.415 19.062 1 98.38 92 THR A N 1
ATOM 662 C CA . THR A 1 92 ? 1.169 -0.946 19.141 1 98.38 92 THR A CA 1
ATOM 663 C C . THR A 1 92 ? 0.094 -1.958 18.766 1 98.38 92 THR A C 1
ATOM 665 O O . THR A 1 92 ? 0.353 -2.883 17.984 1 98.38 92 THR A O 1
ATOM 668 N N . LEU A 1 93 ? -1.077 -1.841 19.266 1 98.5 93 LEU A N 1
ATOM 669 C CA . LEU A 1 93 ? -2.184 -2.736 18.953 1 98.5 93 LEU A CA 1
ATOM 670 C C . LEU A 1 93 ? -2.523 -2.682 17.453 1 98.5 93 LEU A C 1
ATOM 672 O O . LEU A 1 93 ? -2.762 -3.717 16.828 1 98.5 93 LEU A O 1
ATOM 676 N N . TYR A 1 94 ? -2.543 -1.525 16.922 1 98.75 94 TYR A N 1
ATOM 677 C CA . TYR A 1 94 ? -2.855 -1.312 15.516 1 98.75 94 TYR A CA 1
ATOM 678 C C . TYR A 1 94 ? -1.825 -1.99 14.625 1 98.75 94 TYR A C 1
ATOM 680 O O . TYR A 1 94 ? -2.184 -2.674 13.656 1 98.75 94 TYR A O 1
ATOM 688 N N . VAL A 1 95 ? -0.555 -1.798 14.922 1 98.81 95 VAL A N 1
ATOM 689 C CA . VAL A 1 95 ? 0.529 -2.375 14.141 1 98.81 95 VAL A CA 1
ATOM 690 C C . VAL A 1 95 ? 0.46 -3.898 14.203 1 98.81 95 VAL A C 1
ATOM 692 O O . VAL A 1 95 ? 0.512 -4.574 13.172 1 98.81 95 VAL A O 1
ATOM 695 N N . VAL A 1 96 ? 0.297 -4.441 15.367 1 98.69 96 VAL A N 1
ATOM 696 C CA . VAL A 1 96 ? 0.273 -5.887 15.57 1 98.69 96 VAL A CA 1
ATOM 697 C C . VAL A 1 96 ? -0.979 -6.477 14.922 1 98.69 96 VAL A C 1
ATOM 699 O O . VAL A 1 96 ? -0.913 -7.512 14.258 1 98.69 96 VAL A O 1
ATOM 702 N N . ALA A 1 97 ? -2.111 -5.82 15.102 1 98.81 97 ALA A N 1
ATOM 703 C CA . ALA A 1 97 ? -3.396 -6.305 14.609 1 98.81 97 ALA A CA 1
ATOM 704 C C . ALA A 1 97 ? -3.467 -6.207 13.086 1 98.81 97 ALA A C 1
ATOM 706 O O . ALA A 1 97 ? -4.332 -6.82 12.461 1 98.81 97 ALA A O 1
ATOM 707 N N . THR A 1 98 ? -2.617 -5.434 12.516 1 98.88 98 THR A N 1
ATOM 708 C CA . THR A 1 98 ? -2.568 -5.348 11.062 1 98.88 98 THR A CA 1
ATOM 709 C C . THR A 1 98 ? -1.56 -6.344 10.492 1 98.88 98 THR A C 1
ATOM 711 O O . THR A 1 98 ? -1.896 -7.145 9.617 1 98.88 98 THR A O 1
ATOM 714 N N . LEU A 1 99 ? -0.305 -6.285 11.023 1 98.88 99 LEU A N 1
ATOM 715 C CA . LEU A 1 99 ? 0.83 -7.008 10.461 1 98.88 99 LEU A CA 1
ATOM 716 C C . LEU A 1 99 ? 0.617 -8.516 10.562 1 98.88 99 LEU A C 1
ATOM 718 O O . LEU A 1 99 ? 0.711 -9.227 9.562 1 98.88 99 LEU A O 1
ATOM 722 N N . ILE A 1 100 ? 0.313 -9.031 11.695 1 98.75 100 ILE A N 1
ATOM 723 C CA . ILE A 1 100 ? 0.239 -10.469 11.93 1 98.75 100 ILE A CA 1
ATOM 724 C C . ILE A 1 100 ? -0.914 -11.062 11.125 1 98.75 100 ILE A C 1
ATOM 726 O O . ILE A 1 100 ? -0.717 -12 10.344 1 98.75 100 ILE A O 1
ATOM 730 N N . PRO A 1 101 ? -2.141 -10.555 11.242 1 98.88 101 PRO A N 1
ATOM 731 C CA . PRO A 1 101 ? -3.225 -11.141 10.445 1 98.88 101 PRO A CA 1
ATOM 732 C C . PRO A 1 101 ? -2.986 -11 8.945 1 98.88 101 PRO A C 1
ATOM 734 O O . PRO A 1 101 ? -3.402 -11.867 8.172 1 98.88 101 PRO A O 1
ATOM 737 N N . ALA A 1 102 ? -2.352 -9.922 8.508 1 98.94 102 ALA A N 1
ATOM 738 C CA . ALA A 1 102 ? -2.102 -9.758 7.082 1 98.94 102 ALA A CA 1
ATOM 739 C C . ALA A 1 102 ? -1.135 -10.82 6.562 1 98.94 102 ALA A C 1
ATOM 741 O O . ALA A 1 102 ? -1.322 -11.352 5.469 1 98.94 102 ALA A O 1
ATOM 742 N N . LEU A 1 103 ? -0.048 -11.078 7.305 1 98.88 103 LEU A N 1
ATOM 743 C CA . LEU A 1 103 ? 0.892 -12.125 6.918 1 98.88 103 LEU A CA 1
ATOM 744 C C . LEU A 1 103 ? 0.207 -13.492 6.891 1 98.88 103 LEU A C 1
ATOM 746 O O . LEU A 1 103 ? 0.413 -14.273 5.961 1 98.88 103 LEU A O 1
ATOM 750 N N . LEU A 1 104 ? -0.573 -13.781 7.887 1 98.88 104 LEU A N 1
ATOM 751 C CA . LEU A 1 104 ? -1.312 -15.039 7.934 1 98.88 104 LEU A CA 1
ATOM 752 C C . LEU A 1 104 ? -2.312 -15.125 6.789 1 98.88 104 LEU A C 1
ATOM 754 O O . LEU A 1 104 ? -2.482 -16.188 6.184 1 98.88 104 LEU A O 1
ATOM 758 N N . ALA A 1 105 ? -2.969 -14.055 6.531 1 98.94 105 ALA A N 1
ATOM 759 C CA . ALA A 1 105 ? -3.93 -14 5.434 1 98.94 105 ALA A CA 1
ATOM 760 C C . ALA A 1 105 ? -3.248 -14.258 4.094 1 98.94 105 ALA A C 1
ATOM 762 O O . ALA A 1 105 ? -3.779 -14.984 3.248 1 98.94 105 ALA A O 1
ATOM 763 N N . ALA A 1 106 ? -2.105 -13.625 3.871 1 98.81 106 ALA A N 1
ATOM 764 C CA . ALA A 1 106 ? -1.347 -13.875 2.648 1 98.81 106 ALA A CA 1
ATOM 765 C C . ALA A 1 106 ? -1.03 -15.359 2.496 1 98.81 106 ALA A C 1
ATOM 767 O O . ALA A 1 106 ? -1.209 -15.93 1.419 1 98.81 106 ALA A O 1
ATOM 768 N N . ARG A 1 107 ? -0.533 -15.984 3.543 1 98.5 107 ARG A N 1
ATOM 769 C CA . ARG A 1 107 ? -0.207 -17.406 3.525 1 98.5 107 ARG A CA 1
ATOM 770 C C . ARG A 1 107 ? -1.446 -18.25 3.238 1 98.5 107 ARG A C 1
ATOM 772 O O . ARG A 1 107 ? -1.396 -19.188 2.436 1 98.5 107 ARG A O 1
ATOM 779 N N . LEU A 1 108 ? -2.508 -17.938 3.949 1 98.69 108 LEU A N 1
ATOM 780 C CA . LEU A 1 108 ? -3.756 -18.672 3.746 1 98.69 108 LEU A CA 1
ATOM 781 C C . LEU A 1 108 ? -4.258 -18.5 2.316 1 98.69 108 LEU A C 1
ATOM 783 O O . LEU A 1 108 ? -4.785 -19.438 1.723 1 98.69 108 LEU A O 1
ATOM 787 N N . GLY A 1 109 ? -4.223 -17.297 1.819 1 98.5 109 GLY A N 1
ATOM 788 C CA . GLY A 1 109 ? -4.57 -17.062 0.425 1 98.5 109 GLY A CA 1
ATOM 789 C C . GLY A 1 109 ? -3.76 -17.922 -0.536 1 98.5 109 GLY A C 1
ATOM 790 O O . GLY A 1 109 ? -4.312 -18.516 -1.459 1 98.5 109 GLY A O 1
ATOM 791 N N . MET A 1 110 ? -2.482 -17.938 -0.38 1 97.38 110 MET A N 1
ATOM 792 C CA . MET A 1 110 ? -1.609 -18.75 -1.229 1 97.38 110 MET A CA 1
ATOM 793 C C . MET A 1 110 ? -1.991 -20.219 -1.157 1 97.38 110 MET A C 1
ATOM 795 O O . MET A 1 110 ? -2.031 -20.906 -2.182 1 97.38 110 MET A O 1
ATOM 799 N N . LEU A 1 111 ? -2.24 -20.734 0.03 1 97.56 111 LEU A N 1
ATOM 800 C CA . LEU A 1 111 ? -2.629 -22.141 0.209 1 97.56 111 LEU A CA 1
ATOM 801 C C . LEU A 1 111 ? -3.939 -22.438 -0.512 1 97.56 111 LEU A C 1
ATOM 803 O O . LEU A 1 111 ? -4.066 -23.453 -1.183 1 97.56 111 LEU A O 1
ATOM 807 N N . ALA A 1 112 ? -4.891 -21.578 -0.347 1 97.19 112 ALA A N 1
ATOM 808 C CA . ALA A 1 112 ? -6.18 -21.75 -1.013 1 97.19 112 ALA A CA 1
ATOM 809 C C . ALA A 1 112 ? -6.023 -21.703 -2.529 1 97.19 112 ALA A C 1
ATOM 811 O O . ALA A 1 112 ? -6.656 -22.484 -3.246 1 97.19 112 ALA A O 1
ATOM 812 N N . GLY A 1 113 ? -5.262 -20.719 -3.002 1 95.31 113 GLY A N 1
ATOM 813 C CA . GLY A 1 113 ? -5.012 -20.641 -4.434 1 95.31 113 GLY A CA 1
ATOM 814 C C . GLY A 1 113 ? -4.309 -21.859 -4.988 1 95.31 113 GLY A C 1
ATOM 815 O O . GLY A 1 113 ? -4.629 -22.328 -6.086 1 95.31 113 GLY A O 1
ATOM 816 N N . HIS A 1 114 ? -3.33 -22.328 -4.305 1 93.88 114 HIS A N 1
ATOM 817 C CA . HIS A 1 114 ? -2.605 -23.531 -4.711 1 93.88 114 HIS A CA 1
ATOM 818 C C . HIS A 1 114 ? -3.541 -24.734 -4.82 1 93.88 114 HIS A C 1
ATOM 820 O O . HIS A 1 114 ? -3.484 -25.484 -5.797 1 93.88 114 HIS A O 1
ATOM 826 N N . ARG A 1 115 ? -4.348 -24.922 -3.855 1 94 115 ARG A N 1
ATOM 827 C CA . ARG A 1 115 ? -5.312 -26.016 -3.867 1 94 115 ARG A CA 1
ATOM 828 C C . ARG A 1 115 ? -6.281 -25.875 -5.039 1 94 115 ARG A C 1
ATOM 830 O O . ARG A 1 115 ? -6.625 -26.875 -5.684 1 94 115 ARG A O 1
ATOM 837 N N . HIS A 1 116 ? -6.758 -24.719 -5.223 1 91.81 116 HIS A N 1
ATOM 838 C CA . HIS A 1 116 ? -7.672 -24.438 -6.328 1 91.81 116 HIS A CA 1
ATOM 839 C C . HIS A 1 116 ? -7.035 -24.781 -7.668 1 91.81 116 HIS A C 1
ATOM 841 O O . HIS A 1 116 ? -7.691 -25.359 -8.539 1 91.81 116 HIS A O 1
ATOM 847 N N . ARG A 1 117 ? -5.773 -24.375 -7.793 1 87.94 117 ARG A N 1
ATOM 848 C CA . ARG A 1 117 ? -5.043 -24.656 -9.023 1 87.94 117 ARG A CA 1
ATOM 849 C C . ARG A 1 117 ? -4.883 -26.156 -9.25 1 87.94 117 ARG A C 1
ATOM 851 O O . ARG A 1 117 ? -5.027 -26.641 -10.375 1 87.94 117 ARG A O 1
ATOM 858 N N . LEU A 1 118 ? -4.617 -26.906 -8.18 1 88 118 LEU A N 1
ATOM 859 C CA . LEU A 1 118 ? -4.457 -28.359 -8.266 1 88 118 LEU A CA 1
ATOM 860 C C . LEU A 1 118 ? -5.781 -29.031 -8.617 1 88 118 LEU A C 1
ATOM 862 O O . LEU A 1 118 ? -5.809 -29.984 -9.391 1 88 118 LEU A O 1
ATOM 866 N N . ALA A 1 119 ? -6.766 -28.531 -8.008 1 88.38 119 ALA A N 1
ATOM 867 C CA . ALA A 1 119 ? -8.086 -29.094 -8.273 1 88.38 119 ALA A CA 1
ATOM 868 C C . ALA A 1 119 ? -8.5 -28.875 -9.727 1 88.38 119 ALA A C 1
ATOM 870 O O . ALA A 1 119 ? -9.109 -29.75 -10.336 1 88.38 119 ALA A O 1
ATOM 871 N N . ARG A 1 120 ? -8.227 -27.828 -10.352 1 84.38 120 ARG A N 1
ATOM 872 C CA . ARG A 1 120 ? -8.562 -27.547 -11.742 1 84.38 120 ARG A CA 1
ATOM 873 C C . ARG A 1 120 ? -7.73 -28.391 -12.695 1 84.38 120 ARG A C 1
ATOM 875 O O . ARG A 1 120 ? -8.219 -28.797 -13.75 1 84.38 120 ARG A O 1
ATOM 882 N N . LYS A 1 121 ? -6.473 -28.641 -12.352 1 84.25 121 LYS A N 1
ATOM 883 C CA . LYS A 1 121 ? -5.605 -29.484 -13.172 1 84.25 121 LYS A CA 1
ATOM 884 C C . LYS A 1 121 ? -6.07 -30.938 -13.141 1 84.25 121 LYS A C 1
ATOM 886 O O . LYS A 1 121 ? -5.938 -31.656 -14.133 1 84.25 121 LYS A O 1
ATOM 891 N N . ALA A 1 122 ? -6.586 -31.25 -12.078 1 87.88 122 ALA A N 1
ATOM 892 C CA . ALA A 1 122 ? -7.051 -32.625 -11.93 1 87.88 122 ALA A CA 1
ATOM 893 C C . ALA A 1 122 ? -8.312 -32.875 -12.75 1 87.88 122 ALA A C 1
ATOM 895 O O . ALA A 1 122 ? -8.555 -34 -13.211 1 87.88 122 ALA A O 1
ATOM 896 N N . VAL A 1 123 ? -9.016 -31.875 -12.938 1 82.75 123 VAL A N 1
ATOM 897 C CA . VAL A 1 123 ? -10.273 -32.062 -13.656 1 82.75 123 VAL A CA 1
ATOM 898 C C . VAL A 1 123 ? -10.062 -31.781 -15.141 1 82.75 123 VAL A C 1
ATOM 900 O O . VAL A 1 123 ? -10.852 -32.219 -15.977 1 82.75 123 VAL A O 1
ATOM 903 N N . ALA A 1 124 ? -9.047 -31.156 -15.547 1 74.06 124 ALA A N 1
ATOM 904 C CA . ALA A 1 124 ? -8.758 -30.891 -16.953 1 74.06 124 ALA A CA 1
ATOM 905 C C . ALA A 1 124 ? -7.992 -32.062 -17.578 1 74.06 124 ALA A C 1
ATOM 907 O O . ALA A 1 124 ? -8.477 -32.688 -18.516 1 74.06 124 ALA A O 1
ATOM 908 N N . MET B 1 1 ? -29 15.562 4.191 1 40.62 1 MET B N 1
ATOM 909 C CA . MET B 1 1 ? -27.547 15.398 4.211 1 40.62 1 MET B CA 1
ATOM 910 C C . MET B 1 1 ? -26.953 15.711 2.846 1 40.62 1 MET B C 1
ATOM 912 O O . MET B 1 1 ? -27.344 15.125 1.837 1 40.62 1 MET B O 1
ATOM 916 N N . CYS B 1 2 ? -26.672 16.938 2.549 1 43.16 2 CYS B N 1
ATOM 917 C CA . CYS B 1 2 ? -26.219 17.453 1.258 1 43.16 2 CYS B CA 1
ATOM 918 C C . CYS B 1 2 ? -25.203 16.516 0.621 1 43.16 2 CYS B C 1
ATOM 920 O O . CYS B 1 2 ? -24.156 16.234 1.209 1 43.16 2 CYS B O 1
ATOM 922 N N . ALA B 1 3 ? -25.516 15.562 -0.084 1 48.97 3 ALA B N 1
ATOM 923 C CA . ALA B 1 3 ? -24.75 14.5 -0.73 1 48.97 3 ALA B CA 1
ATOM 924 C C . ALA B 1 3 ? -23.469 15.055 -1.364 1 48.97 3 ALA B C 1
ATOM 926 O O . ALA B 1 3 ? -23.516 15.641 -2.447 1 48.97 3 ALA B O 1
ATOM 927 N N . VAL B 1 4 ? -22.5 15.648 -0.505 1 60.5 4 VAL B N 1
ATOM 928 C CA . VAL B 1 4 ? -21.25 16.156 -1.064 1 60.5 4 VAL B CA 1
ATOM 929 C C . VAL B 1 4 ? -20.797 15.258 -2.209 1 60.5 4 VAL B C 1
ATOM 931 O O . VAL B 1 4 ? -20.766 14.031 -2.064 1 60.5 4 VAL B O 1
ATOM 934 N N . SER B 1 5 ? -20.969 15.797 -3.354 1 83.25 5 SER B N 1
ATOM 935 C CA . SER B 1 5 ? -20.672 15.07 -4.586 1 83.25 5 SER B CA 1
ATOM 936 C C . SER B 1 5 ? -19.266 14.461 -4.535 1 83.25 5 SER B C 1
ATOM 938 O O . SER B 1 5 ? -18.281 15.172 -4.344 1 83.25 5 SER B O 1
ATOM 940 N N . LEU B 1 6 ? -19.125 13.125 -4.371 1 90.25 6 LEU B N 1
ATOM 941 C CA . LEU B 1 6 ? -17.859 12.391 -4.25 1 90.25 6 LEU B CA 1
ATOM 942 C C . LEU B 1 6 ? -17.203 12.219 -5.613 1 90.25 6 LEU B C 1
ATOM 944 O O . LEU B 1 6 ? -16.156 11.57 -5.723 1 90.25 6 LEU B O 1
ATOM 948 N N . THR B 1 7 ? -17.734 12.898 -6.578 1 92.62 7 THR B N 1
ATOM 949 C CA . THR B 1 7 ? -17.219 12.656 -7.926 1 92.62 7 THR B CA 1
ATOM 950 C C . THR B 1 7 ? -15.82 13.227 -8.078 1 92.62 7 THR B C 1
ATOM 952 O O . THR B 1 7 ? -14.914 12.539 -8.547 1 92.62 7 THR B O 1
ATOM 955 N N . LYS B 1 8 ? -15.656 14.477 -7.766 1 95.94 8 LYS B N 1
ATOM 956 C CA . LYS B 1 8 ? -14.359 15.109 -7.93 1 95.94 8 LYS B CA 1
ATOM 957 C C . LYS B 1 8 ? -13.305 14.453 -7.043 1 95.94 8 LYS B C 1
ATOM 959 O O . LYS B 1 8 ? -12.219 14.109 -7.512 1 95.94 8 LYS B O 1
ATOM 964 N N . PRO B 1 9 ? -13.648 14.219 -5.766 1 96.69 9 PRO B N 1
ATOM 965 C CA . PRO B 1 9 ? -12.68 13.523 -4.914 1 96.69 9 PRO B CA 1
ATOM 966 C C . PRO B 1 9 ? -12.305 12.141 -5.453 1 96.69 9 PRO B C 1
ATOM 968 O O . PRO B 1 9 ? -11.133 11.773 -5.453 1 96.69 9 PRO B O 1
ATOM 971 N N . VAL B 1 10 ? -13.211 11.406 -5.957 1 98.06 10 VAL B N 1
ATOM 972 C CA . VAL B 1 10 ? -12.93 10.07 -6.48 1 98.06 10 VAL B CA 1
ATOM 973 C C . VAL B 1 10 ? -12.07 10.188 -7.734 1 98.06 10 VAL B C 1
ATOM 975 O O . VAL B 1 10 ? -11.148 9.391 -7.938 1 98.06 10 VAL B O 1
ATOM 978 N N . ALA B 1 11 ? -12.312 11.148 -8.539 1 98.31 11 ALA B N 1
ATOM 979 C CA . ALA B 1 11 ? -11.562 11.328 -9.773 1 98.31 11 ALA B CA 1
ATOM 980 C C . ALA B 1 11 ? -10.102 11.656 -9.484 1 98.31 11 ALA B C 1
ATOM 982 O O . ALA B 1 11 ? -9.195 11.125 -10.133 1 98.31 11 ALA B O 1
ATOM 983 N N . VAL B 1 12 ? -9.836 12.508 -8.539 1 98 12 VAL B N 1
ATOM 984 C CA . VAL B 1 12 ? -8.461 12.898 -8.266 1 98 12 VAL B CA 1
ATOM 985 C C . VAL B 1 12 ? -7.723 11.758 -7.57 1 98 12 VAL B C 1
ATOM 987 O O . VAL B 1 12 ? -6.527 11.555 -7.793 1 98 12 VAL B O 1
ATOM 990 N N . VAL B 1 13 ? -8.422 11.016 -6.742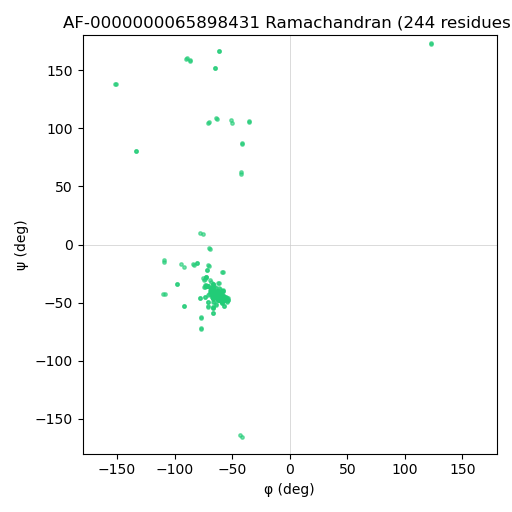 1 98.69 13 VAL B N 1
ATOM 991 C CA . VAL B 1 13 ? -7.836 9.852 -6.098 1 98.69 13 VAL B CA 1
ATOM 992 C C . VAL B 1 13 ? -7.516 8.789 -7.148 1 98.69 13 VAL B C 1
ATOM 994 O O . VAL B 1 13 ? -6.445 8.172 -7.113 1 98.69 13 VAL B O 1
ATOM 997 N N . ALA B 1 14 ? -8.461 8.648 -8.07 1 98.88 14 ALA B N 1
ATOM 998 C CA . ALA B 1 14 ? -8.258 7.684 -9.148 1 98.88 14 ALA B CA 1
ATOM 999 C C . ALA B 1 14 ? -7.035 8.047 -9.992 1 98.88 14 ALA B C 1
ATOM 1001 O O . ALA B 1 14 ? -6.203 7.191 -10.297 1 98.88 14 ALA B O 1
ATOM 1002 N N . LEU B 1 15 ? -6.918 9.25 -10.367 1 98.75 15 LEU B N 1
ATOM 1003 C CA . LEU B 1 15 ? -5.781 9.719 -11.148 1 98.75 15 LEU B CA 1
ATOM 1004 C C . LEU B 1 15 ? -4.48 9.547 -10.375 1 98.75 15 LEU B C 1
ATOM 1006 O O . LEU B 1 15 ? -3.479 9.086 -10.922 1 98.75 15 LEU B O 1
ATOM 1010 N N . GLY B 1 16 ? -4.484 9.961 -9.156 1 98.88 16 GLY B N 1
ATOM 1011 C CA . GLY B 1 16 ? -3.318 9.766 -8.312 1 98.88 16 GLY B CA 1
ATOM 1012 C C . GLY B 1 16 ? -2.941 8.305 -8.141 1 98.88 16 GLY B C 1
ATOM 1013 O O . GLY B 1 16 ? -1.764 7.949 -8.211 1 98.88 16 GLY B O 1
ATOM 1014 N N . GLY B 1 17 ? -3.984 7.449 -7.871 1 98.88 17 GLY B N 1
ATOM 1015 C CA . GLY B 1 17 ? -3.75 6.02 -7.75 1 98.88 17 GLY B CA 1
ATOM 1016 C C . GLY B 1 17 ? -3.131 5.406 -8.992 1 98.88 17 GLY B C 1
ATOM 1017 O O . GLY B 1 17 ? -2.248 4.551 -8.898 1 98.88 17 GLY B O 1
ATOM 1018 N N . ALA B 1 18 ? -3.59 5.844 -10.141 1 98.94 18 ALA B N 1
ATOM 1019 C CA . ALA B 1 18 ? -3.016 5.398 -11.406 1 98.94 18 ALA B CA 1
ATOM 1020 C C . ALA B 1 18 ? -1.536 5.762 -11.5 1 98.94 18 ALA B C 1
ATOM 1022 O O . ALA B 1 18 ? -0.709 4.93 -11.875 1 98.94 18 ALA B O 1
ATOM 1023 N N . LEU B 1 19 ? -1.2 6.93 -11.18 1 98.88 19 LEU B N 1
ATOM 1024 C CA . LEU B 1 19 ? 0.181 7.398 -11.242 1 98.88 19 LEU B CA 1
ATOM 1025 C C . LEU B 1 19 ? 1.047 6.672 -10.219 1 98.88 19 LEU B C 1
ATOM 1027 O O . LEU B 1 19 ? 2.158 6.242 -10.531 1 98.88 19 LEU B O 1
ATOM 1031 N N . GLY B 1 20 ? 0.541 6.57 -8.984 1 98.94 20 GLY B N 1
ATOM 1032 C CA . GLY B 1 20 ? 1.278 5.883 -7.938 1 98.94 20 GLY B CA 1
ATOM 1033 C C . GLY B 1 20 ? 1.568 4.43 -8.266 1 98.94 20 GLY B C 1
ATOM 1034 O O . GLY B 1 20 ? 2.711 3.979 -8.156 1 98.94 20 GLY B O 1
ATOM 1035 N N . ALA B 1 21 ? 0.541 3.727 -8.695 1 98.94 21 ALA B N 1
ATOM 1036 C CA . ALA B 1 21 ? 0.694 2.32 -9.055 1 98.94 21 ALA B CA 1
ATOM 1037 C C . ALA B 1 21 ? 1.661 2.16 -10.227 1 98.94 21 ALA B C 1
ATOM 1039 O O . ALA B 1 21 ? 2.449 1.212 -10.266 1 98.94 21 ALA B O 1
ATOM 1040 N N . SER B 1 22 ? 1.605 3.047 -11.211 1 98.88 22 SER B N 1
ATOM 1041 C CA . SER B 1 22 ? 2.504 2.996 -12.359 1 98.88 22 SER B CA 1
ATOM 1042 C C . SER B 1 22 ? 3.955 3.199 -11.938 1 98.88 22 SER B C 1
ATOM 1044 O O . SER B 1 22 ? 4.852 2.5 -12.422 1 98.88 22 SER B O 1
ATOM 1046 N N . ALA B 1 23 ? 4.199 4.16 -11.117 1 98.88 23 ALA B N 1
ATOM 1047 C CA . ALA B 1 23 ? 5.551 4.402 -10.625 1 98.88 23 ALA B CA 1
ATOM 1048 C C . ALA B 1 23 ? 6.094 3.189 -9.883 1 98.88 23 ALA B C 1
ATOM 1050 O O . ALA B 1 23 ? 7.238 2.781 -10.094 1 98.88 23 ALA B O 1
ATOM 1051 N N . ARG B 1 24 ? 5.266 2.65 -8.938 1 98.88 24 ARG B N 1
ATOM 1052 C CA . ARG B 1 24 ? 5.652 1.439 -8.227 1 98.88 24 ARG B CA 1
ATOM 1053 C C . ARG B 1 24 ? 6.016 0.322 -9.195 1 98.88 24 ARG B C 1
ATOM 1055 O O . ARG B 1 24 ? 7.055 -0.324 -9.047 1 98.88 24 ARG B O 1
ATOM 1062 N N . PHE B 1 25 ? 5.211 0.096 -10.211 1 98.69 25 PHE B N 1
ATOM 1063 C CA . PHE B 1 25 ? 5.418 -0.96 -11.195 1 98.69 25 PHE B CA 1
ATOM 1064 C C . PHE B 1 25 ? 6.719 -0.742 -11.961 1 98.69 25 PHE B C 1
ATOM 1066 O O . PHE B 1 25 ? 7.508 -1.674 -12.125 1 98.69 25 PHE B O 1
ATOM 1073 N N . LEU B 1 26 ? 6.895 0.462 -12.398 1 98.62 26 LEU B N 1
ATOM 1074 C CA . LEU B 1 26 ? 8.078 0.767 -13.203 1 98.62 26 LEU B CA 1
ATOM 1075 C C . LEU B 1 26 ? 9.352 0.594 -12.375 1 98.62 26 LEU B C 1
ATOM 1077 O O . LEU B 1 26 ? 10.352 0.08 -12.875 1 98.62 26 LEU B O 1
ATOM 1081 N N . LEU B 1 27 ? 9.375 1.019 -11.164 1 98.62 27 LEU B N 1
ATOM 1082 C CA . LEU B 1 27 ? 10.531 0.831 -10.297 1 98.62 27 LEU B CA 1
ATOM 1083 C C . LEU B 1 27 ? 10.797 -0.652 -10.055 1 98.62 27 LEU B C 1
ATOM 1085 O O . LEU B 1 27 ? 11.953 -1.086 -10.055 1 98.62 27 LEU B O 1
ATOM 1089 N N . ALA B 1 28 ? 9.742 -1.434 -9.859 1 98 28 ALA B N 1
ATOM 1090 C CA . ALA B 1 28 ? 9.891 -2.867 -9.625 1 98 28 ALA B CA 1
ATOM 1091 C C . ALA B 1 28 ? 10.43 -3.574 -10.859 1 98 28 ALA B C 1
ATOM 1093 O O . ALA B 1 28 ? 11.156 -4.566 -10.758 1 98 28 ALA B O 1
ATOM 1094 N N . GLU B 1 29 ? 10 -3.041 -12.078 1 96.62 29 GLU B N 1
ATOM 1095 C CA . GLU B 1 29 ? 10.531 -3.59 -13.328 1 96.62 29 GLU B CA 1
ATOM 1096 C C . GLU B 1 29 ? 12.016 -3.258 -13.484 1 96.62 29 GLU B C 1
ATOM 1098 O O . GLU B 1 29 ? 12.789 -4.074 -13.992 1 96.62 29 GLU B O 1
ATOM 1103 N N . LEU B 1 30 ? 12.406 -2.09 -13.125 1 97 30 LEU B N 1
ATOM 1104 C CA . LEU B 1 30 ? 13.773 -1.621 -13.281 1 97 30 LEU B CA 1
ATOM 1105 C C . LEU B 1 30 ? 14.695 -2.299 -12.273 1 97 30 LEU B C 1
ATOM 1107 O O . LEU B 1 30 ? 15.867 -2.557 -12.57 1 97 30 LEU B O 1
ATOM 1111 N N . TRP B 1 31 ? 14.234 -2.568 -11.062 1 97.81 31 TRP B N 1
ATOM 1112 C CA . TRP B 1 31 ? 15.008 -3.182 -9.984 1 97.81 31 TRP B CA 1
ATOM 1113 C C . TRP B 1 31 ? 14.219 -4.305 -9.32 1 97.81 31 TRP B C 1
ATOM 1115 O O . TRP B 1 31 ? 13.711 -4.141 -8.211 1 97.81 31 TRP B O 1
ATOM 1125 N N . PRO B 1 32 ? 14.266 -5.473 -10.016 1 96.88 32 PRO B N 1
ATOM 1126 C CA . PRO B 1 32 ? 13.477 -6.582 -9.469 1 96.88 32 PRO B CA 1
ATOM 1127 C C . PRO B 1 32 ? 13.977 -7.051 -8.109 1 96.88 32 PRO B C 1
ATOM 1129 O O . PRO B 1 32 ? 15.164 -6.93 -7.809 1 96.88 32 PRO B O 1
ATOM 1132 N N . GLY B 1 33 ? 13.016 -7.621 -7.27 1 96.94 33 GLY B N 1
ATOM 1133 C CA . GLY B 1 33 ? 13.344 -8.133 -5.949 1 96.94 33 GLY B CA 1
ATOM 1134 C C . GLY B 1 33 ? 12.547 -7.484 -4.836 1 96.94 33 GLY B C 1
ATOM 1135 O O . GLY B 1 33 ? 11.906 -6.453 -5.047 1 96.94 33 GLY B O 1
ATOM 1136 N N . ILE B 1 34 ? 12.664 -7.969 -3.645 1 97.88 34 ILE B N 1
ATOM 1137 C CA . ILE B 1 34 ? 11.797 -7.574 -2.539 1 97.88 34 ILE B CA 1
ATOM 1138 C C . ILE B 1 34 ? 12.281 -6.246 -1.957 1 97.88 34 ILE B C 1
ATOM 1140 O O . ILE B 1 34 ? 11.523 -5.551 -1.278 1 97.88 34 ILE B O 1
ATOM 1144 N N . TRP B 1 35 ? 13.484 -5.871 -2.268 1 97.62 35 TRP B N 1
ATOM 1145 C CA . TRP B 1 35 ? 14.055 -4.664 -1.677 1 97.62 35 TRP B CA 1
ATOM 1146 C C . TRP B 1 35 ? 13.438 -3.414 -2.297 1 97.62 35 TRP B C 1
ATOM 1148 O O . TRP B 1 35 ? 13.422 -2.35 -1.674 1 97.62 35 TRP B O 1
ATOM 1158 N N . THR B 1 36 ? 13.031 -3.467 -3.539 1 98.69 36 THR B N 1
ATOM 1159 C CA . THR B 1 36 ? 12.383 -2.328 -4.184 1 98.69 36 THR B CA 1
ATOM 1160 C C . THR B 1 36 ? 11.117 -1.934 -3.434 1 98.69 36 THR B C 1
ATOM 1162 O O . THR B 1 36 ? 10.898 -0.754 -3.15 1 98.69 36 THR B O 1
ATOM 1165 N N . VAL B 1 37 ? 10.258 -2.932 -3.074 1 98.81 37 VAL B N 1
ATOM 1166 C CA . VAL B 1 37 ? 9.023 -2.65 -2.346 1 98.81 37 VAL B CA 1
ATOM 1167 C C . VAL B 1 37 ? 9.352 -2.129 -0.95 1 98.81 37 VAL B C 1
ATOM 1169 O O . VAL B 1 37 ? 8.68 -1.234 -0.438 1 98.81 37 VAL B O 1
ATOM 1172 N N . LEU B 1 38 ? 10.414 -2.627 -0.38 1 98.88 38 LEU B N 1
ATOM 1173 C CA . LEU B 1 38 ? 10.891 -2.104 0.893 1 98.88 38 LEU B CA 1
ATOM 1174 C C . LEU B 1 38 ? 11.172 -0.607 0.793 1 98.88 38 LEU B C 1
ATOM 1176 O O . LEU B 1 38 ? 10.68 0.178 1.604 1 98.88 38 LEU B O 1
ATOM 1180 N N . LEU B 1 39 ? 11.938 -0.217 -0.145 1 98.88 39 LEU B N 1
ATOM 1181 C CA . LEU B 1 39 ? 12.32 1.183 -0.306 1 98.88 39 LEU B CA 1
ATOM 1182 C C . LEU B 1 39 ? 11.102 2.043 -0.624 1 98.88 39 LEU B C 1
ATOM 1184 O O . LEU B 1 39 ? 10.977 3.16 -0.117 1 98.88 39 LEU B O 1
ATOM 1188 N N . ILE B 1 40 ? 10.227 1.574 -1.448 1 98.94 40 ILE B N 1
ATOM 1189 C CA . ILE B 1 40 ? 9.008 2.275 -1.834 1 98.94 40 ILE B CA 1
ATOM 1190 C C . ILE B 1 40 ? 8.164 2.562 -0.595 1 98.94 40 ILE B C 1
ATOM 1192 O O . ILE B 1 40 ? 7.684 3.682 -0.409 1 98.94 40 ILE B O 1
ATOM 1196 N N . ASN B 1 41 ? 8.008 1.584 0.249 1 98.94 41 ASN B N 1
ATOM 1197 C CA . ASN B 1 41 ? 7.188 1.733 1.448 1 98.94 41 ASN B CA 1
ATOM 1198 C C . ASN B 1 41 ? 7.824 2.699 2.443 1 98.94 41 ASN B C 1
ATOM 1200 O O . ASN B 1 41 ? 7.133 3.516 3.055 1 98.94 41 ASN B O 1
ATOM 1204 N N . VAL B 1 42 ? 9.117 2.686 2.564 1 98.94 42 VAL B N 1
ATOM 1205 C CA . VAL B 1 42 ? 9.81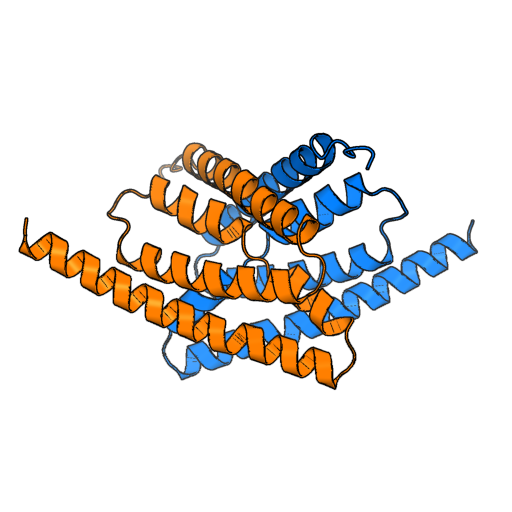2 3.57 3.49 1 98.94 42 VAL B CA 1
ATOM 1206 C C . VAL B 1 42 ? 9.758 5.008 2.979 1 98.94 42 VAL B C 1
ATOM 1208 O O . VAL B 1 42 ? 9.367 5.918 3.713 1 98.94 42 VAL B O 1
ATOM 1211 N N . VAL B 1 43 ? 10.086 5.234 1.737 1 98.94 43 VAL B N 1
ATOM 1212 C CA . VAL B 1 43 ? 10.102 6.562 1.14 1 98.94 43 VAL B CA 1
ATOM 1213 C C . VAL B 1 43 ? 8.688 7.129 1.104 1 98.94 43 VAL B C 1
ATOM 1215 O O . VAL B 1 43 ? 8.469 8.305 1.404 1 98.94 43 VAL B O 1
ATOM 1218 N N . GLY B 1 44 ? 7.711 6.273 0.674 1 98.94 44 GLY B N 1
ATOM 1219 C CA . GLY B 1 44 ? 6.32 6.703 0.67 1 98.94 44 GLY B CA 1
ATOM 1220 C C . GLY B 1 44 ? 5.828 7.133 2.037 1 98.94 44 GLY B C 1
ATOM 1221 O O . GLY B 1 44 ? 5.078 8.109 2.154 1 98.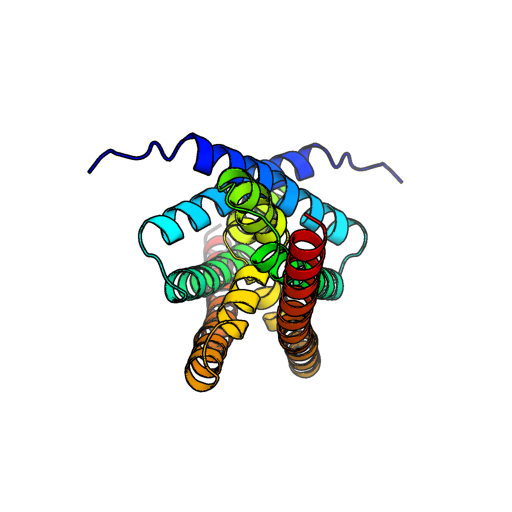94 44 GLY B O 1
ATOM 1222 N N . SER B 1 45 ? 6.203 6.453 3.09 1 98.94 45 SER B N 1
ATOM 1223 C CA . SER B 1 45 ? 5.805 6.801 4.449 1 98.94 45 SER B CA 1
ATOM 1224 C C . SER B 1 45 ? 6.406 8.133 4.875 1 98.94 45 SER B C 1
ATOM 1226 O O . SER B 1 45 ? 5.746 8.93 5.551 1 98.94 45 SER B O 1
ATOM 1228 N N . LEU B 1 46 ? 7.676 8.391 4.516 1 98.88 46 LEU B N 1
ATOM 1229 C CA . LEU B 1 46 ? 8.312 9.68 4.785 1 98.88 46 LEU B CA 1
ATOM 1230 C C . LEU B 1 46 ? 7.539 10.82 4.125 1 98.88 46 LEU B C 1
ATOM 1232 O O . LEU B 1 46 ? 7.23 11.82 4.77 1 98.88 46 LEU B O 1
ATOM 1236 N N . LEU B 1 47 ? 7.266 10.656 2.865 1 98.5 47 LEU B N 1
ATOM 1237 C CA . LEU B 1 47 ? 6.629 11.711 2.08 1 98.5 47 LEU B CA 1
ATOM 1238 C C . LEU B 1 47 ? 5.199 11.953 2.555 1 98.5 47 LEU B C 1
ATOM 1240 O O . LEU B 1 47 ? 4.75 13.102 2.623 1 98.5 47 LEU B O 1
ATOM 1244 N N . LEU B 1 48 ? 4.465 10.875 2.863 1 98.25 48 LEU B N 1
ATOM 1245 C CA . LEU B 1 48 ? 3.107 11.07 3.357 1 98.25 48 LEU B CA 1
ATOM 1246 C C . LEU B 1 48 ? 3.119 11.75 4.723 1 98.25 48 LEU B C 1
ATOM 1248 O O . LEU B 1 48 ? 2.258 12.586 5.016 1 98.25 48 LEU B O 1
ATOM 1252 N N . GLY B 1 49 ? 4.074 11.32 5.602 1 98.12 49 GLY B N 1
ATOM 1253 C CA . GLY B 1 49 ? 4.215 12.031 6.859 1 98.12 49 GLY B CA 1
ATOM 1254 C C . GLY B 1 49 ? 4.414 13.531 6.676 1 98.12 49 GLY B C 1
ATOM 1255 O O . GLY B 1 49 ? 3.76 14.336 7.344 1 98.12 49 GLY B O 1
ATOM 1256 N N . TYR B 1 50 ? 5.293 13.922 5.812 1 97.31 50 TYR B N 1
ATOM 1257 C CA . TYR B 1 50 ? 5.535 15.328 5.508 1 97.31 50 TYR B CA 1
ATOM 1258 C C . TYR B 1 50 ? 4.266 16 5.008 1 97.31 50 TYR B C 1
ATOM 1260 O O . TYR B 1 50 ? 3.912 17.094 5.469 1 97.31 50 TYR B O 1
ATOM 1268 N N . LEU B 1 51 ? 3.623 15.406 4.086 1 95.81 51 LEU B N 1
ATOM 1269 C CA . LEU B 1 51 ? 2.416 15.953 3.48 1 95.81 51 LEU B CA 1
ATOM 1270 C C . LEU B 1 51 ? 1.314 16.125 4.523 1 95.81 51 LEU B C 1
ATOM 1272 O O . LEU B 1 51 ? 0.532 17.078 4.453 1 95.81 51 LEU B O 1
ATOM 1276 N N . ALA B 1 52 ? 1.227 15.211 5.43 1 93.88 52 ALA B N 1
ATOM 1277 C CA . ALA B 1 52 ? 0.194 15.211 6.465 1 93.88 52 ALA B CA 1
ATOM 1278 C C . ALA B 1 52 ? 0.26 16.484 7.305 1 93.88 52 ALA B C 1
ATOM 1280 O O . ALA B 1 52 ? -0.752 16.922 7.852 1 93.88 52 ALA B O 1
ATOM 1281 N N . GLU B 1 53 ? 1.445 17.109 7.32 1 92.75 53 GLU B N 1
ATOM 1282 C CA . GLU B 1 53 ? 1.622 18.266 8.188 1 92.75 53 GLU B CA 1
ATOM 1283 C C . GLU B 1 53 ? 1.721 19.547 7.367 1 92.75 53 GLU B C 1
ATOM 1285 O O . GLU B 1 53 ? 1.741 20.656 7.926 1 92.75 53 GLU B O 1
ATOM 1290 N N . THR B 1 54 ? 1.931 19.531 6.074 1 87.94 54 THR B N 1
ATOM 1291 C CA . THR B 1 54 ? 2.201 20.734 5.301 1 87.94 54 THR B CA 1
ATOM 1292 C C . THR B 1 54 ? 1.012 21.094 4.414 1 87.94 54 THR B C 1
ATOM 1294 O O . THR B 1 54 ? 0.874 22.234 3.979 1 87.94 54 THR B O 1
ATOM 1297 N N . VAL B 1 55 ? 0.374 20.141 3.746 1 67.94 55 VAL B N 1
ATOM 1298 C CA . VAL B 1 55 ? -0.621 20.484 2.736 1 67.94 55 VAL B CA 1
ATOM 1299 C C . VAL B 1 55 ? -1.792 21.219 3.393 1 67.94 55 VAL B C 1
ATOM 1301 O O . VAL B 1 55 ? -2.266 20.812 4.457 1 67.94 55 VAL B O 1
ATOM 1304 N N . GLY B 1 56 ? -1.871 22.531 3.127 1 63.91 56 GLY B N 1
ATOM 1305 C CA . GLY B 1 56 ? -2.932 23.438 3.555 1 63.91 56 GLY B CA 1
ATOM 1306 C C . GLY B 1 56 ? -4.316 22.828 3.436 1 63.91 56 GLY B C 1
ATOM 1307 O O . GLY B 1 56 ? -4.453 21.609 3.24 1 63.91 56 GLY B O 1
ATOM 1308 N N . PRO B 1 57 ? -5.414 23.703 3.523 1 63.5 57 PRO B N 1
ATOM 1309 C CA . PRO B 1 57 ? -6.824 23.312 3.561 1 63.5 57 PRO B CA 1
ATOM 1310 C C . PRO B 1 57 ? -7.309 22.734 2.234 1 63.5 57 PRO B C 1
ATOM 1312 O O . PRO B 1 57 ? -8.422 22.203 2.156 1 63.5 57 PRO B O 1
ATOM 1315 N N . ASP B 1 58 ? -6.473 22.734 1.267 1 85.56 58 ASP B N 1
ATOM 1316 C CA . ASP B 1 58 ? -6.961 22.25 -0.018 1 85.56 58 ASP B CA 1
ATOM 1317 C C . ASP B 1 58 ? -7.176 20.734 0.017 1 85.56 58 ASP B C 1
ATOM 1319 O O . ASP B 1 58 ? -6.227 19.969 -0.149 1 85.56 58 ASP B O 1
ATOM 1323 N N . ARG B 1 59 ? -8.289 20.281 0.087 1 86.81 59 ARG B N 1
ATOM 1324 C CA . ARG B 1 59 ? -8.727 18.906 0.26 1 86.81 59 ARG B CA 1
ATOM 1325 C C . ARG B 1 59 ? -8.367 18.062 -0.955 1 86.81 59 ARG B C 1
ATOM 1327 O O . ARG B 1 59 ? -7.91 16.922 -0.813 1 86.81 59 ARG B O 1
ATOM 1334 N N . LEU B 1 60 ? -8.453 18.672 -2.164 1 92.38 60 LEU B N 1
ATOM 1335 C CA . LEU B 1 60 ? -8.266 17.875 -3.373 1 92.38 60 LEU B CA 1
ATOM 1336 C C . LEU B 1 60 ? -6.789 17.531 -3.572 1 92.38 60 LEU B C 1
ATOM 1338 O O . LEU B 1 60 ? -6.461 16.438 -4.047 1 92.38 60 LEU B O 1
ATOM 1342 N N . SER B 1 61 ? -5.93 18.516 -3.209 1 92.88 61 SER B N 1
ATOM 1343 C CA . SER B 1 61 ? -4.508 18.219 -3.328 1 92.88 61 SER B CA 1
ATOM 1344 C C . SER B 1 61 ? -4.082 17.141 -2.338 1 92.88 61 SER B C 1
ATOM 1346 O O . SER B 1 61 ? -3.244 16.297 -2.658 1 92.88 61 SER B O 1
ATOM 1348 N N . ARG B 1 62 ? -4.617 17.125 -1.194 1 94.5 62 ARG B N 1
ATOM 1349 C CA . ARG B 1 62 ? -4.328 16.109 -0.196 1 94.5 62 ARG B CA 1
ATOM 1350 C C . ARG B 1 62 ? -4.828 14.742 -0.654 1 94.5 62 ARG B C 1
ATOM 1352 O O . ARG B 1 62 ? -4.148 13.727 -0.465 1 94.5 62 ARG B O 1
ATOM 1359 N N . LEU B 1 63 ? -5.98 14.742 -1.24 1 96.62 63 LEU B N 1
ATOM 1360 C CA . LEU B 1 63 ? -6.551 13.5 -1.738 1 96.62 63 LEU B CA 1
ATOM 1361 C C . LEU B 1 63 ? -5.758 12.977 -2.93 1 96.62 63 LEU B C 1
ATOM 1363 O O . LEU B 1 63 ? -5.473 11.773 -3.012 1 96.62 63 LEU B O 1
ATOM 1367 N N . PHE B 1 64 ? -5.363 13.867 -3.797 1 97.5 64 PHE B N 1
ATOM 1368 C CA . PHE B 1 64 ? -4.605 13.477 -4.98 1 97.5 64 PHE B CA 1
ATOM 1369 C C . PHE B 1 64 ? -3.232 12.945 -4.594 1 97.5 64 PHE B C 1
ATOM 1371 O O . PHE B 1 64 ? -2.881 11.812 -4.938 1 97.5 64 PHE B O 1
ATOM 1378 N N . LEU B 1 65 ? -2.479 13.719 -3.842 1 97.5 65 LEU B N 1
ATOM 1379 C CA . LEU B 1 65 ? -1.096 13.367 -3.535 1 97.5 65 LEU B CA 1
ATOM 1380 C C . LEU B 1 65 ? -1.034 12.297 -2.447 1 97.5 65 LEU B C 1
ATOM 1382 O O . LEU B 1 65 ? -0.244 11.359 -2.539 1 97.5 65 LEU B O 1
ATOM 1386 N N . GLY B 1 66 ? -1.794 12.43 -1.367 1 97.75 66 GLY B N 1
ATOM 1387 C CA . GLY B 1 66 ? -1.732 11.547 -0.215 1 97.75 66 GLY B CA 1
ATOM 1388 C C . GLY B 1 66 ? -2.432 10.219 -0.444 1 97.75 66 GLY B C 1
ATOM 1389 O O . GLY B 1 66 ? -1.779 9.18 -0.551 1 97.75 66 GLY B O 1
ATOM 1390 N N . VAL B 1 67 ? -3.732 10.273 -0.672 1 97.44 67 VAL B N 1
ATOM 1391 C CA . VAL B 1 67 ? -4.559 9.078 -0.799 1 97.44 67 VAL B CA 1
ATOM 1392 C C . VAL B 1 67 ? -4.289 8.406 -2.143 1 97.44 67 VAL B C 1
ATOM 1394 O O . VAL B 1 67 ? -4.164 7.18 -2.215 1 97.44 67 VAL B O 1
ATOM 1397 N N . GLY B 1 68 ? -4.234 9.25 -3.209 1 98.5 68 GLY B N 1
ATOM 1398 C CA . GLY B 1 68 ? -4.023 8.711 -4.543 1 98.5 68 GLY B CA 1
ATOM 1399 C C . GLY B 1 68 ? -2.584 8.32 -4.809 1 98.5 68 GLY B C 1
ATOM 1400 O O . GLY B 1 68 ? -2.23 7.141 -4.723 1 98.5 68 GLY B O 1
ATOM 1401 N N . VAL B 1 69 ? -1.699 9.266 -4.977 1 98.81 69 VAL B N 1
ATOM 1402 C CA . VAL B 1 69 ? -0.347 9.023 -5.469 1 98.81 69 VAL B CA 1
ATOM 1403 C C . VAL B 1 69 ? 0.436 8.203 -4.445 1 98.81 69 VAL B C 1
ATOM 1405 O O . VAL B 1 69 ? 0.89 7.094 -4.75 1 98.81 69 VAL B O 1
ATOM 1408 N N . LEU B 1 70 ? 0.582 8.695 -3.26 1 98.81 70 LEU B N 1
ATOM 1409 C CA . LEU B 1 70 ? 1.42 8.016 -2.275 1 98.81 70 LEU B CA 1
ATOM 1410 C C . LEU B 1 70 ? 0.758 6.73 -1.791 1 98.81 70 LEU B C 1
ATOM 1412 O O . LEU B 1 70 ? 1.438 5.734 -1.54 1 98.81 70 LEU B O 1
ATOM 1416 N N . GLY B 1 71 ? -0.581 6.77 -1.677 1 98.69 71 GLY B N 1
ATOM 1417 C CA . GLY B 1 71 ? -1.295 5.543 -1.366 1 98.69 71 GLY B CA 1
ATOM 1418 C C . GLY B 1 71 ? -1.14 4.477 -2.434 1 98.69 71 GLY B C 1
ATOM 1419 O O . GLY B 1 71 ? -0.966 3.295 -2.119 1 98.69 71 GLY B O 1
ATOM 1420 N N . GLY B 1 72 ? -1.242 4.84 -3.654 1 98.75 72 GLY B N 1
ATOM 1421 C CA . GLY B 1 72 ? -1.089 3.914 -4.762 1 98.75 72 GLY B CA 1
ATOM 1422 C C . GLY B 1 72 ? 0.349 3.488 -4.988 1 98.75 72 GLY B C 1
ATOM 1423 O O . GLY B 1 72 ? 0.605 2.402 -5.512 1 98.75 72 GLY B O 1
ATOM 1424 N N . PHE B 1 73 ? 1.242 4.305 -4.641 1 98.94 73 PHE B N 1
ATOM 1425 C CA . PHE B 1 73 ? 2.674 4.051 -4.758 1 98.94 73 PHE B CA 1
ATOM 1426 C C . PHE B 1 73 ? 3.121 2.994 -3.756 1 98.94 73 PHE B C 1
ATOM 1428 O O . PHE B 1 73 ? 3.922 2.117 -4.086 1 98.94 73 PHE B O 1
ATOM 1435 N N . THR B 1 74 ? 2.645 3.057 -2.518 1 98.94 74 THR B N 1
ATOM 1436 C CA . THR B 1 74 ? 3.002 2.072 -1.504 1 98.94 74 THR B CA 1
ATOM 1437 C C . THR B 1 74 ? 2.018 0.907 -1.508 1 98.94 74 THR B C 1
ATOM 1439 O O . THR B 1 74 ? 0.922 1.016 -2.064 1 98.94 74 THR B O 1
ATOM 1442 N N . THR B 1 75 ? 2.402 -0.225 -0.97 1 98.94 75 THR B N 1
ATOM 1443 C CA . THR B 1 75 ? 1.533 -1.397 -0.964 1 98.94 75 THR B CA 1
ATOM 1444 C C . THR B 1 75 ? 1.834 -2.287 0.239 1 98.94 75 THR B C 1
ATOM 1446 O O . THR B 1 75 ? 2.998 -2.494 0.588 1 98.94 75 THR B O 1
ATOM 1449 N N . PHE B 1 76 ? 0.789 -2.771 0.835 1 98.94 76 PHE B N 1
ATOM 1450 C CA . PHE B 1 76 ? 0.93 -3.664 1.979 1 98.94 76 PHE B CA 1
ATOM 1451 C C . PHE B 1 76 ? 0.795 -5.121 1.55 1 98.94 76 PHE B C 1
ATOM 1453 O O . PHE B 1 76 ? 1.472 -6 2.09 1 98.94 76 PHE B O 1
ATOM 1460 N N . SER B 1 77 ? -0.034 -5.379 0.576 1 98.88 77 SER B N 1
ATOM 1461 C CA . SER B 1 77 ? -0.301 -6.754 0.156 1 98.88 77 SER B CA 1
ATOM 1462 C C . SER B 1 77 ? 0.929 -7.383 -0.488 1 98.88 77 SER B C 1
ATOM 1464 O O . SER B 1 77 ? 1.255 -8.539 -0.214 1 98.88 77 SER B O 1
ATOM 1466 N N . THR B 1 78 ? 1.602 -6.621 -1.397 1 98.75 78 THR B N 1
ATOM 1467 C CA . THR B 1 78 ? 2.826 -7.141 -1.998 1 98.75 78 THR B CA 1
ATOM 1468 C C . THR B 1 78 ? 3.893 -7.379 -0.932 1 98.75 78 THR B C 1
ATOM 1470 O O . THR B 1 78 ? 4.598 -8.383 -0.97 1 98.75 78 THR B O 1
ATOM 1473 N N . PHE B 1 79 ? 3.977 -6.426 -0.004 1 98.88 79 PHE B N 1
ATOM 1474 C CA . PHE B 1 79 ? 4.887 -6.594 1.124 1 98.88 79 PHE B CA 1
ATOM 1475 C C . PHE B 1 79 ? 4.594 -7.891 1.867 1 98.88 79 PHE B C 1
ATOM 1477 O O . PHE B 1 79 ? 5.512 -8.656 2.178 1 98.88 79 PHE B O 1
ATOM 1484 N N . ALA B 1 80 ? 3.371 -8.195 2.143 1 98.94 80 ALA B N 1
ATOM 1485 C CA . ALA B 1 80 ? 2.969 -9.391 2.887 1 98.94 80 ALA B CA 1
ATOM 1486 C C . ALA B 1 80 ? 3.275 -10.656 2.098 1 98.94 80 ALA B C 1
ATOM 1488 O O . ALA B 1 80 ? 3.834 -11.617 2.639 1 98.94 80 ALA B O 1
ATOM 1489 N N . VAL B 1 81 ? 2.945 -10.703 0.83 1 98.56 81 VAL B N 1
ATOM 1490 C CA . VAL B 1 81 ? 3.158 -11.883 -0.001 1 98.56 81 VAL B CA 1
ATOM 1491 C C . VAL B 1 81 ? 4.652 -12.125 -0.181 1 98.56 81 VAL B C 1
ATOM 1493 O O . VAL B 1 81 ? 5.117 -13.266 -0.119 1 98.56 81 VAL B O 1
ATOM 1496 N N . ASP B 1 82 ? 5.453 -11.039 -0.441 1 98.56 82 ASP B N 1
ATOM 1497 C CA . ASP B 1 82 ? 6.902 -11.172 -0.545 1 98.56 82 ASP B CA 1
ATOM 1498 C C . ASP B 1 82 ? 7.488 -11.797 0.718 1 98.56 82 ASP B C 1
ATOM 1500 O O . ASP B 1 82 ? 8.352 -12.672 0.64 1 98.56 82 ASP B O 1
ATOM 1504 N N . ALA B 1 83 ? 7.035 -11.297 1.85 1 98.75 83 ALA B N 1
ATOM 1505 C CA . ALA B 1 83 ? 7.539 -11.805 3.119 1 98.75 83 ALA B CA 1
ATOM 1506 C C . ALA B 1 83 ? 7.258 -13.305 3.258 1 98.75 83 ALA B C 1
ATOM 1508 O O . ALA B 1 83 ? 8.141 -14.078 3.633 1 98.75 83 ALA B O 1
ATOM 1509 N N . VAL B 1 84 ? 6.039 -13.719 2.926 1 98.31 84 VAL B N 1
ATOM 1510 C CA . VAL B 1 84 ? 5.598 -15.086 3.166 1 98.31 84 VAL B CA 1
ATOM 1511 C C . VAL B 1 84 ? 6.297 -16.031 2.195 1 98.31 84 VAL B C 1
ATOM 1513 O O . VAL B 1 84 ? 6.469 -17.219 2.49 1 98.31 84 VAL B O 1
ATOM 1516 N N . ARG B 1 85 ? 6.762 -15.547 1.116 1 97.69 85 ARG B N 1
ATOM 1517 C CA . ARG B 1 85 ? 7.398 -16.375 0.1 1 97.69 85 ARG B CA 1
ATOM 1518 C C . ARG B 1 85 ? 8.867 -16.625 0.431 1 97.69 85 ARG B C 1
ATOM 1520 O O . ARG B 1 85 ? 9.508 -17.5 -0.153 1 97.69 85 ARG B O 1
ATOM 1527 N N . GLU B 1 86 ? 9.461 -15.836 1.318 1 98.12 86 GLU B N 1
ATOM 1528 C CA . GLU B 1 86 ? 10.875 -15.953 1.668 1 98.12 86 GLU B CA 1
ATOM 1529 C C . GLU B 1 86 ? 11.086 -16.969 2.785 1 98.12 86 GLU B C 1
ATOM 1531 O O . GLU B 1 86 ? 10.141 -17.344 3.473 1 98.12 86 GLU B O 1
ATOM 1536 N N . ASP B 1 87 ? 12.32 -17.484 2.865 1 98.12 87 ASP B N 1
ATOM 1537 C CA . ASP B 1 87 ? 12.648 -18.297 4.031 1 98.12 87 ASP B CA 1
ATOM 1538 C C . ASP B 1 87 ? 12.523 -17.484 5.32 1 98.12 87 ASP B C 1
ATOM 1540 O O . ASP B 1 87 ? 12.492 -16.25 5.281 1 98.12 87 ASP B O 1
ATOM 1544 N N . ALA B 1 88 ? 12.516 -18.156 6.441 1 97.81 88 ALA B N 1
ATOM 1545 C CA . ALA B 1 88 ? 12.172 -17.547 7.727 1 97.81 88 ALA B CA 1
ATOM 1546 C C . ALA B 1 88 ? 13.125 -16.406 8.062 1 97.81 88 ALA B C 1
ATOM 1548 O O . ALA B 1 88 ? 12.695 -15.352 8.539 1 97.81 88 ALA B O 1
ATOM 1549 N N . VAL B 1 89 ? 14.43 -16.562 7.887 1 98.25 89 VAL B N 1
ATOM 1550 C CA . VAL B 1 89 ? 15.43 -15.555 8.234 1 98.25 89 VAL B CA 1
ATOM 1551 C C . VAL B 1 89 ? 15.25 -14.328 7.34 1 98.25 89 VAL B C 1
ATOM 1553 O O . VAL B 1 89 ? 15.18 -13.203 7.836 1 98.25 89 VAL B O 1
ATOM 1556 N N . THR B 1 90 ? 15.148 -14.539 6.051 1 98.31 90 THR B N 1
ATOM 1557 C CA . THR B 1 90 ? 14.977 -13.445 5.102 1 98.31 90 THR B CA 1
ATOM 1558 C C . THR B 1 90 ? 13.648 -12.734 5.336 1 98.31 90 THR B C 1
ATOM 1560 O O . THR B 1 90 ? 13.57 -11.508 5.254 1 98.31 90 THR B O 1
ATOM 1563 N N . ALA B 1 91 ? 12.609 -13.531 5.566 1 98.56 91 ALA B N 1
ATOM 1564 C CA . ALA B 1 91 ? 11.297 -12.961 5.852 1 98.56 91 ALA B CA 1
ATOM 1565 C C . ALA B 1 91 ? 11.352 -12.023 7.055 1 98.56 91 ALA B C 1
ATOM 1567 O O . ALA B 1 91 ? 10.828 -10.906 7.004 1 98.56 91 ALA B O 1
ATOM 1568 N N . THR B 1 92 ? 11.984 -12.516 8.102 1 98.38 92 THR B N 1
ATOM 1569 C CA . THR B 1 92 ? 12.086 -11.727 9.328 1 98.38 92 THR B CA 1
ATOM 1570 C C . THR B 1 92 ? 12.867 -10.445 9.086 1 98.38 92 THR B C 1
ATOM 1572 O O . THR B 1 92 ? 12.445 -9.367 9.508 1 98.38 92 THR B O 1
ATOM 1575 N N . LEU B 1 93 ? 13.977 -10.508 8.461 1 98.5 93 LEU B N 1
ATOM 1576 C CA . LEU B 1 93 ? 14.797 -9.336 8.156 1 98.5 93 LEU B CA 1
ATOM 1577 C C . LEU B 1 93 ? 14.031 -8.352 7.273 1 98.5 93 LEU B C 1
ATOM 1579 O O . LEU B 1 93 ? 14.086 -7.145 7.5 1 98.5 93 LEU B O 1
ATOM 1583 N N . TYR B 1 94 ? 13.359 -8.844 6.312 1 98.75 94 TYR B N 1
ATOM 1584 C CA . TYR B 1 94 ? 12.586 -8.031 5.383 1 98.75 94 TYR B CA 1
ATOM 1585 C C . TYR B 1 94 ? 11.477 -7.285 6.109 1 98.75 94 TYR B C 1
ATOM 1587 O O . TYR B 1 94 ? 11.289 -6.086 5.898 1 98.75 94 TYR B O 1
ATOM 1595 N N . VAL B 1 95 ? 10.734 -7.984 6.949 1 98.81 95 VAL B N 1
ATOM 1596 C CA . VAL B 1 95 ? 9.625 -7.391 7.695 1 98.81 95 VAL B CA 1
ATOM 1597 C C . VAL B 1 95 ? 10.164 -6.301 8.625 1 98.81 95 VAL B C 1
ATOM 1599 O O . VAL B 1 95 ? 9.641 -5.188 8.648 1 98.81 95 VAL B O 1
ATOM 1602 N N . VAL B 1 96 ? 11.203 -6.582 9.344 1 98.69 96 VAL B N 1
ATOM 1603 C CA . VAL B 1 96 ? 11.773 -5.648 10.312 1 98.69 96 VAL B CA 1
ATOM 1604 C C . VAL B 1 96 ? 12.383 -4.457 9.586 1 98.69 96 VAL B C 1
ATOM 1606 O O . VAL B 1 96 ? 12.195 -3.307 9.992 1 98.69 96 VAL B O 1
ATOM 1609 N N . ALA B 1 97 ? 13.102 -4.715 8.508 1 98.81 97 ALA B N 1
ATOM 1610 C CA . ALA B 1 97 ? 13.797 -3.68 7.746 1 98.81 97 ALA B CA 1
ATOM 1611 C C . ALA B 1 97 ? 12.812 -2.781 7.008 1 98.81 97 ALA B C 1
ATOM 1613 O O . ALA B 1 97 ? 13.172 -1.691 6.559 1 98.81 97 ALA B O 1
ATOM 1614 N N . THR B 1 98 ? 11.625 -3.232 6.844 1 98.88 98 THR B N 1
ATOM 1615 C CA . THR B 1 98 ? 10.609 -2.404 6.215 1 98.88 98 THR B CA 1
ATOM 1616 C C . THR B 1 98 ? 9.828 -1.619 7.266 1 98.88 98 THR B C 1
ATOM 1618 O O . THR B 1 98 ? 9.711 -0.394 7.176 1 98.88 98 THR B O 1
ATOM 1621 N N . LEU B 1 99 ? 9.289 -2.363 8.281 1 98.88 99 LEU B N 1
ATOM 1622 C CA . LEU B 1 99 ? 8.344 -1.814 9.242 1 98.88 99 LEU B CA 1
ATOM 1623 C C . LEU B 1 99 ? 8.992 -0.721 10.086 1 98.88 99 LEU B C 1
ATOM 1625 O O . LEU B 1 99 ? 8.469 0.393 10.172 1 98.88 99 LEU B O 1
ATOM 1629 N N . ILE B 1 100 ? 10.109 -0.959 10.68 1 98.75 100 ILE B N 1
ATOM 1630 C CA . ILE B 1 100 ? 10.734 -0.04 11.617 1 98.75 100 ILE B CA 1
ATOM 1631 C C . ILE B 1 100 ? 11.172 1.229 10.891 1 98.75 100 ILE B C 1
ATOM 1633 O O . ILE B 1 100 ? 10.789 2.336 11.273 1 98.75 100 ILE B O 1
ATOM 1637 N N . PRO B 1 101 ? 11.953 1.143 9.82 1 98.88 101 PRO B N 1
ATOM 1638 C CA . PRO B 1 101 ? 12.344 2.375 9.133 1 98.88 101 PRO B CA 1
ATOM 1639 C C . PRO B 1 101 ? 11.141 3.145 8.57 1 98.88 101 PRO B C 1
ATOM 1641 O O . PRO B 1 101 ? 11.172 4.375 8.516 1 98.88 101 PRO B O 1
ATOM 1644 N N . ALA B 1 102 ? 10.102 2.443 8.141 1 98.94 102 ALA B N 1
ATOM 1645 C CA . ALA B 1 102 ? 8.938 3.139 7.598 1 98.94 102 ALA B CA 1
ATOM 1646 C C . ALA B 1 102 ? 8.234 3.951 8.68 1 98.94 102 ALA B C 1
ATOM 1648 O O . ALA B 1 102 ? 7.797 5.078 8.438 1 98.94 102 ALA B O 1
ATOM 1649 N N . LEU B 1 103 ? 8.047 3.371 9.875 1 98.88 103 LEU B N 1
ATOM 1650 C CA . LEU B 1 103 ? 7.445 4.102 10.984 1 98.88 103 LEU B CA 1
ATOM 1651 C C . LEU B 1 103 ? 8.297 5.305 11.375 1 98.88 103 LEU B C 1
ATOM 1653 O O . LEU B 1 103 ? 7.77 6.395 11.609 1 98.88 103 LEU B O 1
ATOM 1657 N N . LEU B 1 104 ? 9.586 5.125 11.453 1 98.88 104 LEU B N 1
ATOM 1658 C CA . LEU B 1 104 ? 10.492 6.223 11.766 1 98.88 104 LEU B CA 1
ATOM 1659 C C . LEU B 1 104 ? 10.445 7.289 10.672 1 98.88 104 LEU B C 1
ATOM 1661 O O . LEU B 1 104 ? 10.469 8.484 10.969 1 98.88 104 LEU B O 1
ATOM 1665 N N . ALA B 1 105 ? 10.422 6.867 9.477 1 98.94 105 ALA B N 1
ATOM 1666 C CA . ALA B 1 105 ? 10.344 7.789 8.344 1 98.94 105 ALA B CA 1
ATOM 1667 C C . ALA B 1 105 ? 9.062 8.609 8.398 1 98.94 105 ALA B C 1
ATOM 1669 O O . ALA B 1 105 ? 9.078 9.82 8.141 1 98.94 105 ALA B O 1
ATOM 1670 N N . ALA B 1 106 ? 7.934 7.953 8.664 1 98.81 106 ALA B N 1
ATOM 1671 C CA . ALA B 1 106 ? 6.672 8.68 8.812 1 98.81 106 ALA B CA 1
ATOM 1672 C C . ALA B 1 106 ? 6.785 9.758 9.883 1 98.81 106 ALA B C 1
ATOM 1674 O O . ALA B 1 106 ? 6.355 10.891 9.68 1 98.81 106 ALA B O 1
ATOM 1675 N N . ARG B 1 107 ? 7.316 9.414 11.031 1 98.5 107 ARG B N 1
ATOM 1676 C CA . ARG B 1 107 ? 7.492 10.359 12.125 1 98.5 107 ARG B CA 1
ATOM 1677 C C . ARG B 1 107 ? 8.398 11.516 11.711 1 98.5 107 ARG B C 1
ATOM 1679 O O . ARG B 1 107 ? 8.102 12.68 11.992 1 98.5 107 ARG B O 1
ATOM 1686 N N . LEU B 1 108 ? 9.516 11.164 11.109 1 98.62 108 LEU B N 1
ATOM 1687 C CA . LEU B 1 108 ? 10.453 12.188 10.656 1 98.62 108 LEU B CA 1
ATOM 1688 C C . LEU B 1 108 ? 9.797 13.102 9.617 1 98.62 108 LEU B C 1
ATOM 1690 O O . LEU B 1 108 ? 10.039 14.305 9.617 1 98.62 108 LEU B O 1
ATOM 1694 N N . GLY B 1 109 ? 9.102 12.516 8.688 1 98.44 109 GLY B N 1
ATOM 1695 C CA . GLY B 1 109 ? 8.352 13.32 7.734 1 98.44 109 GLY B CA 1
ATOM 1696 C C . GLY B 1 109 ? 7.398 14.297 8.398 1 98.44 109 GLY B C 1
ATOM 1697 O O . GLY B 1 109 ? 7.34 15.469 8.023 1 98.44 109 GLY B O 1
ATOM 1698 N N . MET B 1 110 ? 6.625 13.844 9.32 1 97.25 110 MET B N 1
ATOM 1699 C CA . MET B 1 110 ? 5.691 14.703 10.047 1 97.25 110 MET B CA 1
ATOM 1700 C C . MET B 1 110 ? 6.43 15.836 10.742 1 97.25 110 MET B C 1
ATOM 1702 O O . MET B 1 110 ? 5.98 16.984 10.719 1 97.25 110 MET B O 1
ATOM 1706 N N . LEU B 1 111 ? 7.543 15.555 11.398 1 97.5 111 LEU B N 1
ATOM 1707 C CA . LEU B 1 111 ? 8.336 16.578 12.086 1 97.5 111 LEU B CA 1
ATOM 1708 C C . LEU B 1 111 ? 8.844 17.625 11.102 1 97.5 111 LEU B C 1
ATOM 1710 O O . LEU B 1 111 ? 8.781 18.812 11.383 1 97.5 111 LEU B O 1
ATOM 1714 N N . ALA B 1 112 ? 9.352 17.188 10.008 1 97.06 112 ALA B N 1
ATOM 1715 C CA . ALA B 1 112 ? 9.852 18.094 8.984 1 97.06 112 ALA B CA 1
ATOM 1716 C C . ALA B 1 112 ? 8.727 18.969 8.43 1 97.06 112 ALA B C 1
ATOM 1718 O O . ALA B 1 112 ? 8.914 20.156 8.203 1 97.06 112 ALA B O 1
ATOM 1719 N N . GLY B 1 113 ? 7.602 18.312 8.125 1 95.12 113 GLY B N 1
ATOM 1720 C CA . GLY B 1 113 ? 6.457 19.078 7.641 1 95.12 113 GLY B CA 1
ATOM 1721 C C . GLY B 1 113 ? 5.953 20.094 8.633 1 95.12 113 GLY B C 1
ATOM 1722 O O . GLY B 1 113 ? 5.582 21.219 8.25 1 95.12 113 GLY B O 1
ATOM 1723 N N . HIS B 1 114 ? 5.883 19.734 9.859 1 93.62 114 HIS B N 1
ATOM 1724 C CA . HIS B 1 114 ? 5.457 20.641 10.914 1 93.62 114 HIS B CA 1
ATOM 1725 C C . HIS B 1 114 ? 6.379 21.859 11 1 93.62 114 HIS B C 1
ATOM 1727 O O . HIS B 1 114 ? 5.906 23 11.102 1 93.62 114 HIS B O 1
ATOM 1733 N N . ARG B 1 115 ? 7.629 21.625 10.984 1 93.69 115 ARG B N 1
ATOM 1734 C CA . ARG B 1 115 ? 8.602 22.719 11.023 1 93.69 115 ARG B CA 1
ATOM 1735 C C . ARG B 1 115 ? 8.453 23.625 9.812 1 93.69 115 ARG B C 1
ATOM 1737 O O . ARG B 1 115 ? 8.547 24.859 9.93 1 93.69 115 ARG B O 1
ATOM 1744 N N . HIS B 1 116 ? 8.312 23.031 8.688 1 91.38 116 HIS B N 1
ATOM 1745 C CA . HIS B 1 116 ? 8.133 23.781 7.449 1 91.38 116 HIS B CA 1
ATOM 1746 C C . HIS B 1 116 ? 6.902 24.688 7.531 1 91.38 116 HIS B C 1
ATOM 1748 O O . HIS B 1 116 ? 6.941 25.844 7.094 1 91.38 116 HIS B O 1
ATOM 1754 N N . ARG B 1 117 ? 5.832 24.109 8.07 1 87.25 117 ARG B N 1
ATOM 1755 C CA . ARG B 1 117 ? 4.586 24.844 8.211 1 87.25 117 ARG B CA 1
ATOM 1756 C C . ARG B 1 117 ? 4.766 26.031 9.164 1 87.25 117 ARG B C 1
ATOM 1758 O O . ARG B 1 117 ? 4.254 27.125 8.906 1 87.25 117 ARG B O 1
ATOM 1765 N N . LEU B 1 118 ? 5.508 25.844 10.25 1 87.44 118 LEU B N 1
ATOM 1766 C CA . LEU B 1 118 ? 5.758 26.891 11.219 1 87.44 118 LEU B CA 1
ATOM 1767 C C . LEU B 1 118 ? 6.633 27.984 10.617 1 87.44 118 LEU B C 1
ATOM 1769 O O . LEU B 1 118 ? 6.414 29.172 10.875 1 87.44 118 LEU B O 1
ATOM 1773 N N . ALA B 1 119 ? 7.566 27.547 9.906 1 87.75 119 ALA B N 1
ATOM 1774 C CA . ALA B 1 119 ? 8.469 28.516 9.273 1 87.75 119 ALA B CA 1
ATOM 1775 C C . ALA B 1 119 ? 7.723 29.375 8.258 1 87.75 119 ALA B C 1
ATOM 1777 O O . ALA B 1 119 ? 7.984 30.578 8.148 1 87.75 119 ALA B O 1
ATOM 1778 N N . ARG B 1 120 ? 6.816 28.906 7.551 1 83.94 120 ARG B N 1
ATOM 1779 C CA . ARG B 1 120 ? 6.039 29.656 6.57 1 83.94 120 ARG B CA 1
ATOM 1780 C C . ARG B 1 120 ? 5.082 30.625 7.254 1 83.94 120 ARG B C 1
ATOM 1782 O O . ARG B 1 120 ? 4.836 31.734 6.754 1 83.94 120 ARG B O 1
ATOM 1789 N N . LYS B 1 121 ? 4.512 30.25 8.398 1 83.88 121 LYS B N 1
ATOM 1790 C CA . LYS B 1 121 ? 3.619 31.125 9.156 1 83.88 121 LY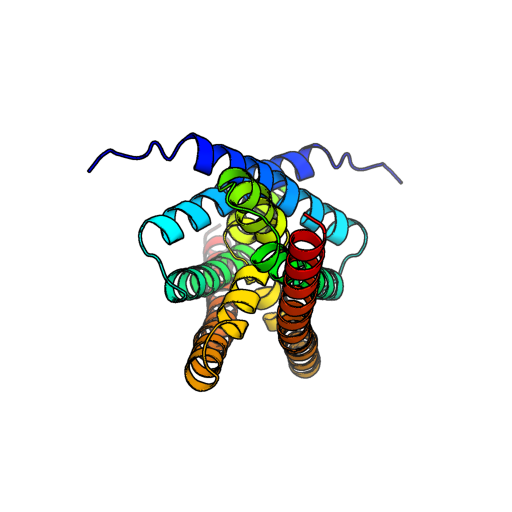S B CA 1
ATOM 1791 C C . LYS B 1 121 ? 4.383 32.281 9.766 1 83.88 121 LYS B C 1
ATOM 1793 O O . LYS B 1 121 ? 3.84 33.406 9.891 1 83.88 121 LYS B O 1
ATOM 1798 N N . ALA B 1 122 ? 5.543 32.031 10.047 1 87.12 122 ALA B N 1
ATOM 1799 C CA . ALA B 1 122 ? 6.363 33.062 10.656 1 87.12 122 ALA B CA 1
ATOM 1800 C C . ALA B 1 122 ? 6.758 34.125 9.633 1 87.12 122 ALA B C 1
ATOM 1802 O O . ALA B 1 122 ? 6.926 35.281 9.969 1 87.12 122 ALA B O 1
ATOM 1803 N N . VAL B 1 123 ? 6.84 33.688 8.484 1 81.25 123 VAL B N 1
ATOM 1804 C CA . VAL B 1 123 ? 7.281 34.625 7.465 1 81.25 123 VAL B CA 1
ATOM 1805 C C . VAL B 1 123 ? 6.066 35.312 6.816 1 81.25 123 VAL B C 1
ATOM 1807 O O . VAL B 1 123 ? 6.18 36.375 6.238 1 81.25 123 VAL B O 1
ATOM 1810 N N . ALA B 1 124 ? 4.898 34.781 6.922 1 73.06 124 ALA B N 1
ATOM 1811 C CA . ALA B 1 124 ? 3.686 35.406 6.375 1 73.06 124 ALA B CA 1
ATOM 1812 C C . ALA B 1 124 ? 3.084 36.406 7.355 1 73.06 124 ALA B C 1
ATOM 1814 O O . ALA B 1 124 ? 3.283 36.281 8.57 1 73.06 124 ALA B O 1
#

Secondary structure (DSSP, 8-state):
------HHHHHHHHHHHHHHHHHHHHHHHHS-SHHHHHHHHHHHHHHHHHHHHH--S-HHHHIIIIIIIIHHHS-SHHHHHHHHHS-HHHHHHHHHHHHHHHHHHHHHHHHHHHHHHHHHHHH-/------HHHHHHHHHHHHHHHHHHHHHHHHS-SHHHHHHHHHHHHHHHHHHHHH--S-HHHHIIIIIIIIHHH--SHHHHHHHHHS-HHHHHHHHHHHHHHHHHHHHHHHHHHHHHHHHHHHH-

Foldseek 3Di:
DPPPPCVLLVVLLQVQLVQLLVVLVVQCVVPPDLVSLLVQLQVLLLQLLLCVQAVPPPPSVCSNVNNRNSVNNHDDVSLVVRLVVDPPVVSVCSCCSRPVSSVVSSVNSNVVNNVVNVVVVVVD/DPPPPCVLLVVLLQVQLVQLLVVLVVQCVVPPDLVSLLVQLQVLLLQLLLCVQAVPPPPSVCSNVNNRNSVNNHDDVSLVVRLVVDPPVVSVCSCCSRPVSSVVSSVNSNVVNNVVNVVVVVVD

InterPro domains:
  IPR003691 Fluoride-specific ion channel FluC [MF_00454] (10-114)
  IPR003691 Fluoride-specific ion channel FluC [PF02537] (12-110)

pLDDT: mean 94.18, std 10.67, range [40.06, 98.94]

Nearest PDB structures (foldseek):
  6bx4-assembly2_B  TM=8.733E-01  e=1.986E-04  Escherichia coli
  6b24-assembly1_A  TM=8.714E-01  e=3.266E-04  Escherichia coli
  6b2b-assembly1_B  TM=8.719E-01  e=3.985E-04  Escherichia coli
  5a43-assembly1_B  TM=8.939E-01  e=7.998E-04  Escherichia coli S88
  5kom-assembly1_A  TM=7.385E-01  e=3.792E-04  Escherichia coli

Organism: Rhodococcus jostii (strain RHA1) (NCBI:txid101510)